Protein AF-A0AAD8QZZ5-F1 (afdb_monomer)

Solvent-accessible surface area (backbone atoms only — not comparable to full-atom values): 11816 Å² total; per-residue (Å²): 140,76,89,84,85,87,90,84,89,88,88,86,86,85,86,80,84,74,64,75,68,80,72,64,81,61,84,85,74,72,68,83,75,77,80,81,74,81,80,76,76,65,71,70,56,61,54,54,49,52,52,50,50,49,55,51,71,71,46,57,70,68,63,44,49,75,49,30,65,68,55,43,54,52,48,63,74,45,46,94,78,52,60,67,77,54,50,71,65,49,48,60,67,45,50,53,29,58,53,48,56,51,49,53,51,51,51,54,50,48,53,55,48,52,52,50,49,52,54,50,52,52,52,50,52,55,49,52,53,51,52,52,50,53,51,52,52,52,51,51,54,51,52,50,53,51,49,53,52,50,50,51,50,53,52,49,49,53,61,76,57,51,69,54,66,61,59,50,52,50,51,53,48,54,51,50,54,52,52,52,52,50,50,53,49,51,54,52,44,70,75,41,80,85,116

InterPro domains:
  IPR010811 Domain of unknown function DUF1409 [PF07197] (56-99)

Radius of gyration: 56.35 Å; Cα contacts (8 Å, |Δi|>4): 24; chains: 1; bounding box: 108×55×150 Å

pLDDT: mean 77.05, std 18.89, range [35.47, 98.75]

Structure (mmCIF, N/CA/C/O backbone):
data_AF-A0AAD8QZZ5-F1
#
_entry.id   AF-A0AAD8QZZ5-F1
#
loop_
_atom_site.group_PDB
_atom_site.id
_atom_site.type_symbol
_atom_site.label_atom_id
_atom_site.label_alt_id
_atom_site.label_comp_id
_atom_site.label_asym_id
_atom_site.label_entity_id
_atom_site.label_seq_id
_atom_site.pdbx_PDB_ins_code
_atom_site.Cartn_x
_atom_site.Cartn_y
_atom_site.Cartn_z
_atom_site.occupancy
_atom_site.B_iso_or_equiv
_atom_site.auth_seq_id
_atom_site.auth_comp_id
_atom_site.auth_asym_id
_atom_site.auth_atom_id
_atom_site.pdbx_PDB_model_num
ATOM 1 N N . MET A 1 1 ? 7.664 -33.424 19.608 1.00 36.19 1 MET A N 1
ATOM 2 C CA . MET A 1 1 ? 8.379 -34.616 20.112 1.00 36.19 1 MET A CA 1
ATOM 3 C C . MET A 1 1 ? 9.693 -34.122 20.692 1.00 36.19 1 MET A C 1
ATOM 5 O O . MET A 1 1 ? 10.476 -33.588 19.934 1.00 36.19 1 MET A O 1
ATOM 9 N N . VAL A 1 2 ? 9.978 -34.153 21.985 1.00 41.16 2 VAL A N 1
ATOM 10 C CA . VAL A 1 2 ? 9.320 -34.761 23.141 1.00 41.16 2 VAL A CA 1
ATOM 11 C C . VAL A 1 2 ? 9.673 -33.871 24.338 1.00 41.16 2 VAL A C 1
ATOM 13 O O . VAL A 1 2 ? 10.809 -33.419 24.468 1.00 41.16 2 VAL A O 1
ATOM 16 N N . GLU A 1 3 ? 8.658 -33.590 25.150 1.00 38.31 3 GLU A N 1
ATOM 17 C CA . GLU A 1 3 ? 8.764 -33.138 26.536 1.00 38.31 3 GLU A CA 1
ATOM 18 C C . GLU A 1 3 ? 9.792 -33.968 27.304 1.00 38.31 3 GLU A C 1
ATOM 20 O O . GLU A 1 3 ? 9.870 -35.173 27.098 1.00 38.31 3 GLU A O 1
ATOM 25 N N . SER A 1 4 ? 10.477 -33.387 28.282 1.00 35.47 4 SER A N 1
ATOM 26 C CA . SER A 1 4 ? 10.367 -33.860 29.671 1.00 35.47 4 SER A CA 1
ATOM 27 C C . SER A 1 4 ? 11.536 -33.399 30.522 1.00 35.47 4 SER A C 1
ATOM 29 O O . SER A 1 4 ? 12.687 -33.377 30.097 1.00 35.47 4 SER A O 1
ATOM 31 N N . SER A 1 5 ? 11.188 -33.251 31.797 1.00 39.78 5 SER A N 1
ATOM 32 C CA . SER A 1 5 ? 12.033 -33.508 32.957 1.00 39.78 5 SER A CA 1
ATOM 33 C C . SER A 1 5 ? 12.657 -32.264 33.577 1.00 39.78 5 SER A C 1
ATOM 35 O O . SER A 1 5 ? 13.737 -31.827 33.201 1.00 39.78 5 SER A O 1
ATOM 37 N N . ASN A 1 6 ? 11.985 -31.717 34.591 1.00 40.00 6 ASN A N 1
ATOM 38 C CA . ASN A 1 6 ? 12.411 -31.993 35.965 1.00 40.00 6 ASN A CA 1
ATOM 39 C C . ASN A 1 6 ? 11.374 -31.443 36.962 1.00 40.00 6 ASN A C 1
ATOM 41 O O . ASN A 1 6 ? 11.506 -30.340 37.484 1.00 40.00 6 ASN A O 1
ATOM 45 N N . ALA A 1 7 ? 10.318 -32.215 37.209 1.00 42.81 7 ALA A N 1
ATOM 46 C CA . ALA A 1 7 ? 9.367 -31.963 38.285 1.00 42.81 7 ALA A CA 1
ATOM 47 C C . ALA A 1 7 ? 9.349 -33.189 39.197 1.00 42.81 7 ALA A C 1
ATOM 49 O O . ALA A 1 7 ? 8.443 -34.008 39.098 1.00 42.81 7 ALA A O 1
ATOM 50 N N . ASN A 1 8 ? 10.373 -33.363 40.039 1.00 41.53 8 ASN A N 1
ATOM 51 C CA . ASN A 1 8 ? 10.253 -34.270 41.177 1.00 41.53 8 ASN A CA 1
ATOM 52 C C . ASN A 1 8 ? 11.327 -34.035 42.248 1.00 41.53 8 ASN A C 1
ATOM 54 O O . ASN A 1 8 ? 12.401 -34.624 42.187 1.00 41.53 8 ASN A O 1
ATOM 58 N N . ALA A 1 9 ? 11.024 -33.208 43.247 1.00 43.91 9 ALA A N 1
ATOM 59 C CA . ALA A 1 9 ? 11.598 -33.334 44.589 1.00 43.91 9 ALA A CA 1
ATOM 60 C C . ALA A 1 9 ? 10.872 -32.392 45.558 1.00 43.91 9 ALA A C 1
ATOM 62 O O . ALA A 1 9 ? 11.404 -31.341 45.881 1.00 43.91 9 ALA A O 1
ATOM 63 N N . MET A 1 10 ? 9.654 -32.744 45.988 1.00 43.72 10 MET A N 1
ATOM 64 C CA . MET A 1 10 ? 9.123 -32.404 47.326 1.00 43.72 10 MET A CA 1
ATOM 65 C C . MET A 1 10 ? 7.667 -32.868 47.488 1.00 43.72 10 MET A C 1
ATOM 67 O O . MET A 1 10 ? 6.780 -32.061 47.705 1.00 43.72 10 MET A O 1
ATOM 71 N N . VAL A 1 11 ? 7.396 -34.174 47.429 1.00 45.97 11 VAL A N 1
ATOM 72 C CA . VAL A 1 11 ? 6.245 -34.745 48.158 1.00 45.97 11 VAL A CA 1
ATOM 73 C C . VAL A 1 11 ? 6.622 -36.158 48.594 1.00 45.97 11 VAL A C 1
ATOM 75 O O . VAL A 1 11 ? 6.321 -37.157 47.950 1.00 45.97 11 VAL A O 1
ATOM 78 N N . SER A 1 12 ? 7.365 -36.251 49.689 1.00 48.34 12 SER A N 1
ATOM 79 C CA . SER A 1 12 ? 7.524 -37.493 50.443 1.00 48.34 12 SER A CA 1
ATOM 80 C C . SER A 1 12 ? 7.219 -37.168 51.888 1.00 48.34 12 SER A C 1
ATOM 82 O O . SER A 1 12 ? 8.050 -36.636 52.613 1.00 48.34 12 SER A O 1
ATOM 84 N N . GLY A 1 13 ? 5.981 -37.437 52.271 1.00 48.56 13 GLY A N 1
ATOM 85 C CA . GLY A 1 13 ? 5.490 -37.194 53.612 1.00 48.56 13 GLY A CA 1
ATOM 86 C C . GLY A 1 13 ? 3.986 -37.084 53.555 1.00 48.56 13 GLY A C 1
ATOM 87 O O . GLY A 1 13 ? 3.487 -36.002 53.308 1.00 48.56 13 GLY A O 1
ATOM 88 N N . LEU A 1 14 ? 3.316 -38.230 53.661 1.00 45.34 14 LEU A N 1
ATOM 89 C CA . LEU A 1 14 ? 2.000 -38.458 54.271 1.00 45.34 14 LEU A CA 1
ATOM 90 C C . LEU A 1 14 ? 1.601 -39.895 53.906 1.00 45.34 14 LEU A C 1
ATOM 92 O O . LEU A 1 14 ? 0.762 -40.164 53.051 1.00 45.34 14 LEU A O 1
ATOM 96 N N . LYS A 1 15 ? 2.308 -40.849 54.517 1.00 55.22 15 LYS A N 1
ATOM 97 C CA . LYS A 1 15 ? 1.972 -42.269 54.463 1.00 55.22 15 LYS A CA 1
ATOM 98 C C . LYS A 1 15 ? 1.203 -42.575 55.747 1.00 55.22 15 LYS A C 1
ATOM 100 O O . LYS A 1 15 ? 1.795 -42.527 56.819 1.00 55.22 15 LYS A O 1
ATOM 105 N N . GLY A 1 16 ? -0.091 -42.863 55.612 1.00 50.03 16 GLY A N 1
ATOM 106 C CA . GLY A 1 16 ? -0.931 -43.423 56.675 1.00 50.03 16 GLY A CA 1
ATOM 107 C C . GLY A 1 16 ? -1.814 -42.416 57.411 1.00 50.03 16 GLY A C 1
ATOM 108 O O . GLY A 1 16 ? -1.568 -42.123 58.574 1.00 50.03 16 GLY A O 1
ATOM 109 N N . CYS A 1 17 ? -2.876 -41.927 56.768 1.00 51.19 17 CYS A N 1
ATOM 110 C CA . CYS A 1 17 ? -4.027 -41.412 57.510 1.00 51.19 17 CYS A CA 1
ATOM 111 C C . CYS A 1 17 ? -4.919 -42.607 57.854 1.00 51.19 17 CYS A C 1
ATOM 113 O O . CYS A 1 17 ? -5.639 -43.115 56.997 1.00 51.19 17 CYS A O 1
ATOM 115 N N . ASP A 1 18 ? -4.814 -43.088 59.088 1.00 61.41 18 ASP A N 1
ATOM 116 C CA . ASP A 1 18 ? -5.734 -44.079 59.631 1.00 61.41 18 ASP A CA 1
ATOM 117 C C . ASP A 1 18 ? -7.105 -43.407 59.828 1.00 61.41 18 ASP A C 1
ATOM 119 O O . ASP A 1 18 ? -7.290 -42.571 60.714 1.00 61.41 18 ASP A O 1
ATOM 123 N N . LEU A 1 19 ? -8.057 -43.707 58.939 1.00 55.66 19 LEU A N 1
ATOM 124 C CA . LEU A 1 19 ? -9.412 -43.135 58.959 1.00 55.66 19 LEU A CA 1
ATOM 125 C C . LEU A 1 19 ? -10.281 -43.726 60.083 1.00 55.66 19 LEU A C 1
ATOM 127 O O . LEU A 1 19 ? -11.422 -43.302 60.262 1.00 55.66 19 LEU A O 1
ATOM 131 N N . SER A 1 20 ? -9.745 -44.666 60.867 1.00 60.53 20 SER A N 1
ATOM 132 C CA . SER A 1 20 ? -10.439 -45.319 61.983 1.00 60.53 20 SER A CA 1
ATOM 133 C C . SER A 1 20 ? -10.869 -44.341 63.087 1.00 60.53 20 SER A C 1
ATOM 135 O O . SER A 1 20 ? -11.798 -44.638 63.827 1.00 60.53 20 SER A O 1
ATOM 137 N N . ALA A 1 21 ? -10.260 -43.152 63.170 1.00 59.38 21 ALA A N 1
ATOM 138 C CA . ALA A 1 21 ? -10.655 -42.097 64.109 1.00 59.38 21 ALA A CA 1
ATOM 139 C C . ALA A 1 21 ? -11.812 -41.201 63.610 1.00 59.38 21 ALA A C 1
ATOM 141 O O . ALA A 1 21 ? -12.432 -40.515 64.415 1.00 59.38 21 ALA A O 1
ATOM 142 N N . LEU A 1 22 ? -12.128 -41.200 62.307 1.00 55.72 22 LEU A N 1
ATOM 143 C CA . LEU A 1 22 ? -13.206 -40.374 61.726 1.00 55.72 22 LEU A CA 1
ATOM 144 C C . LEU A 1 22 ? -14.598 -41.011 61.844 1.00 55.72 22 LEU A C 1
ATOM 146 O O . LEU A 1 22 ? -15.597 -40.348 61.574 1.00 55.72 22 LEU A O 1
ATOM 150 N N . LEU A 1 23 ? -14.667 -42.288 62.226 1.00 57.09 23 LEU A N 1
ATOM 151 C CA . LEU A 1 23 ? -15.922 -43.027 62.394 1.00 57.09 23 LEU A CA 1
ATOM 152 C C . LEU A 1 23 ? -16.281 -43.285 63.861 1.00 57.09 23 LEU A C 1
ATOM 154 O O . LEU A 1 23 ? -17.362 -43.801 64.140 1.00 57.09 23 LEU A O 1
ATOM 158 N N . THR A 1 24 ? -15.426 -42.881 64.800 1.00 57.97 24 THR A N 1
ATOM 159 C CA . THR A 1 24 ? -15.738 -42.913 66.230 1.00 57.97 24 THR A CA 1
ATOM 160 C C . THR A 1 24 ? -16.480 -41.633 66.595 1.00 57.97 24 THR A C 1
ATOM 162 O O . THR A 1 24 ? -15.915 -40.693 67.145 1.00 57.97 24 THR A O 1
ATOM 165 N N . PHE A 1 25 ? -17.756 -41.565 66.221 1.00 49.50 25 PHE A N 1
ATOM 166 C CA . PHE A 1 25 ? -18.648 -40.526 66.725 1.00 49.50 25 PHE A CA 1
ATOM 167 C C . PHE A 1 25 ? -18.962 -40.837 68.192 1.00 49.50 25 PHE A C 1
ATOM 169 O O . PHE A 1 25 ? -19.734 -41.751 68.478 1.00 49.50 25 PHE A O 1
ATOM 176 N N . ASP A 1 26 ? -18.340 -40.094 69.107 1.00 65.31 26 ASP A N 1
ATOM 177 C CA . ASP A 1 26 ? -18.699 -40.071 70.525 1.00 65.31 26 ASP A CA 1
ATOM 178 C C . ASP A 1 26 ? -19.704 -38.927 70.768 1.00 65.31 26 ASP A C 1
ATOM 180 O O . ASP A 1 26 ? -19.319 -37.752 70.726 1.00 65.31 26 ASP A O 1
ATOM 184 N N . PRO A 1 27 ? -21.002 -39.223 70.963 1.00 58.44 27 PRO A N 1
ATOM 185 C CA . PRO A 1 27 ? -22.020 -38.196 71.149 1.00 58.44 27 PRO A CA 1
ATOM 186 C C . PRO A 1 27 ? -21.920 -37.466 72.500 1.00 58.44 27 PRO A C 1
ATOM 188 O O . PRO A 1 27 ? -22.570 -36.432 72.646 1.00 58.44 27 PRO A O 1
ATOM 191 N N . GLU A 1 28 ? -21.112 -37.935 73.463 1.00 59.88 28 GLU A N 1
ATOM 192 C CA . GLU A 1 28 ? -20.892 -37.226 74.736 1.00 59.88 28 GLU A CA 1
ATOM 193 C C . GLU A 1 28 ? -19.772 -36.166 74.663 1.00 59.88 28 GLU A C 1
ATOM 195 O O . GLU A 1 28 ? -19.622 -35.369 75.585 1.00 59.88 28 GLU A O 1
ATOM 200 N N . SER A 1 29 ? -19.032 -36.076 73.546 1.00 49.72 29 SER A N 1
ATOM 201 C CA . SER A 1 29 ? -17.938 -35.101 73.350 1.00 49.72 29 SER A CA 1
ATOM 202 C C . SER A 1 29 ? -18.376 -33.769 72.709 1.00 49.72 29 SER A C 1
ATOM 204 O O . SER A 1 29 ? -17.549 -32.920 72.377 1.00 49.72 29 SER A O 1
ATOM 206 N N . ILE A 1 30 ? -19.684 -33.543 72.541 1.00 55.81 30 ILE A N 1
ATOM 207 C CA . ILE A 1 30 ? -20.231 -32.252 72.094 1.00 55.81 30 ILE A CA 1
ATOM 208 C C . ILE A 1 30 ? -20.574 -31.406 73.328 1.00 55.81 30 ILE A C 1
ATOM 210 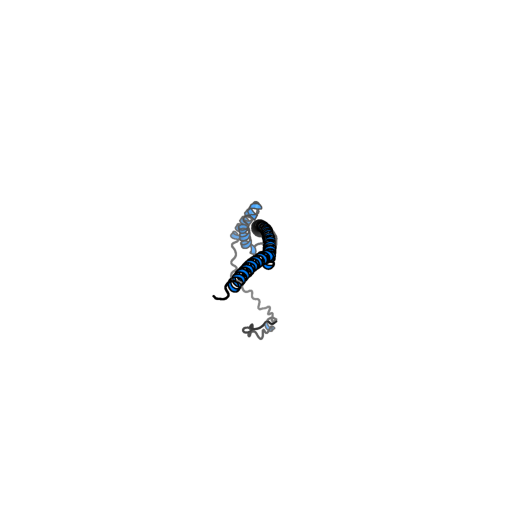O O . ILE A 1 30 ? -21.732 -31.082 73.587 1.00 55.81 30 ILE A O 1
ATOM 214 N N . GLU A 1 31 ? -19.561 -31.024 74.105 1.00 56.78 31 GLU A N 1
ATOM 215 C CA . GLU A 1 31 ? -19.706 -29.841 74.953 1.00 56.78 31 GLU A CA 1
ATOM 216 C C . GLU A 1 31 ? -19.685 -28.602 74.044 1.00 56.78 31 GLU A C 1
ATOM 218 O O . GLU A 1 31 ? -18.772 -28.450 73.224 1.00 56.78 31 GLU A O 1
ATOM 223 N N . PRO A 1 32 ? -20.675 -27.696 74.136 1.00 43.69 32 PRO A N 1
ATOM 224 C CA . PRO A 1 32 ? -20.684 -26.494 73.325 1.00 43.69 32 PRO A CA 1
ATOM 225 C C . PRO A 1 32 ? -19.530 -25.598 73.776 1.00 43.69 32 PRO A C 1
ATOM 227 O O . PRO A 1 32 ? -19.606 -24.916 74.800 1.00 43.69 32 PRO A O 1
ATOM 230 N N . ALA A 1 33 ? -18.455 -25.577 72.988 1.00 41.12 33 ALA A N 1
ATOM 231 C CA . ALA A 1 33 ? -17.444 -24.541 73.085 1.00 41.12 33 ALA A CA 1
ATOM 232 C C . ALA A 1 33 ? -18.151 -23.190 72.922 1.00 41.12 33 ALA A C 1
ATOM 234 O O . ALA A 1 33 ? -18.701 -22.876 71.865 1.00 41.12 33 ALA A O 1
ATOM 235 N N . THR A 1 34 ? -18.177 -22.406 73.998 1.00 49.47 34 THR A N 1
ATOM 236 C CA . THR A 1 34 ? -18.70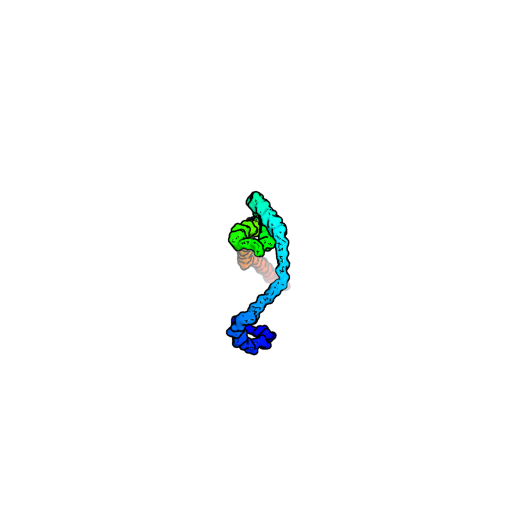1 -21.044 73.970 1.00 49.47 34 THR A CA 1
ATOM 237 C C . THR A 1 34 ? -17.940 -20.254 72.900 1.00 49.47 34 THR A C 1
ATOM 239 O O . THR A 1 34 ? -16.707 -20.178 72.951 1.00 49.47 34 THR A O 1
ATOM 242 N N . PRO A 1 35 ? -18.627 -19.678 71.898 1.00 41.06 35 PRO A N 1
ATOM 243 C CA . PRO A 1 35 ? -17.952 -18.902 70.876 1.00 41.06 35 PRO A CA 1
ATOM 244 C C . PRO A 1 35 ? -17.422 -17.617 71.516 1.00 41.06 35 PRO A C 1
ATOM 246 O O . PRO A 1 35 ? -18.177 -16.727 71.909 1.00 41.06 35 PRO A O 1
ATOM 249 N N . LYS A 1 36 ? -16.096 -17.524 71.632 1.00 43.53 36 LYS A N 1
ATOM 250 C CA . LYS A 1 36 ? -15.410 -16.265 71.908 1.00 43.53 36 LYS A CA 1
ATOM 251 C C . LYS A 1 36 ? -15.577 -15.342 70.701 1.00 43.53 36 LYS A C 1
ATOM 253 O O . LYS A 1 36 ? -15.100 -15.639 69.613 1.00 43.53 36 LYS A O 1
ATOM 258 N N . THR A 1 37 ? -16.210 -14.205 70.971 1.00 47.31 37 THR A N 1
ATOM 259 C CA . THR A 1 37 ? -16.058 -12.933 70.255 1.00 47.31 37 THR A CA 1
ATOM 260 C C . THR A 1 37 ? -16.563 -12.914 68.812 1.00 47.31 37 THR A C 1
ATOM 262 O O . THR A 1 37 ? -15.804 -12.759 67.859 1.00 47.31 37 THR A O 1
ATOM 265 N N . SER A 1 38 ? -17.888 -12.939 68.667 1.00 38.38 38 SER A N 1
ATOM 266 C CA . SER A 1 38 ? -18.532 -12.188 67.590 1.00 38.38 38 SER A CA 1
ATOM 267 C C . SER A 1 38 ? -18.431 -10.703 67.944 1.00 38.38 38 SER A C 1
ATOM 269 O O . SER A 1 38 ? -19.065 -10.251 68.896 1.00 38.38 38 SER A O 1
ATOM 271 N N . VAL A 1 39 ? -17.612 -9.942 67.218 1.00 49.44 39 VAL A N 1
ATOM 272 C CA . VAL A 1 39 ? -17.763 -8.483 67.185 1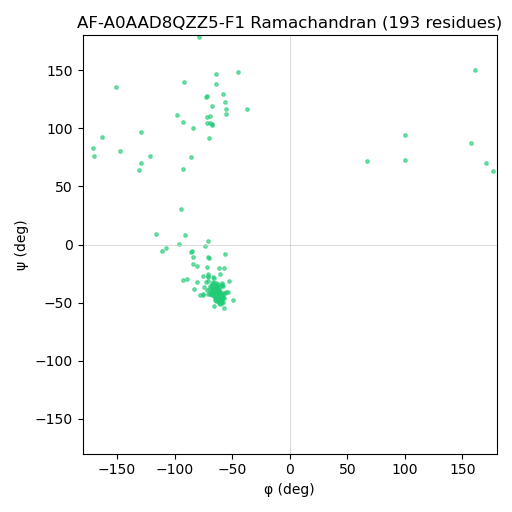.00 49.44 39 VAL A CA 1
ATOM 273 C C . VAL A 1 39 ? -19.080 -8.219 66.457 1.00 49.44 39 VAL A C 1
ATOM 275 O O . VAL A 1 39 ? -19.164 -8.383 65.243 1.00 49.44 39 VAL A O 1
ATOM 278 N N . GLU A 1 40 ? -20.131 -7.896 67.210 1.00 45.19 40 GLU A N 1
ATOM 279 C CA . GLU A 1 40 ? -21.395 -7.416 66.650 1.00 45.19 40 GLU A CA 1
ATOM 280 C C . GLU A 1 40 ? -21.145 -6.142 65.824 1.00 45.19 40 GLU A C 1
ATOM 282 O O . GLU A 1 40 ? -20.527 -5.196 66.325 1.00 45.19 40 GLU A O 1
ATOM 287 N N . PRO A 1 41 ? -21.638 -6.064 64.575 1.00 46.03 41 PRO A N 1
ATOM 288 C CA . PRO A 1 41 ? -21.663 -4.810 63.852 1.00 46.03 41 PRO A CA 1
ATOM 289 C C . PRO A 1 41 ? -22.749 -3.928 64.462 1.00 46.03 41 PRO A C 1
ATOM 291 O O . PRO A 1 41 ? -23.906 -4.329 64.587 1.00 46.03 41 PRO A O 1
ATOM 294 N N . ILE A 1 42 ? -22.368 -2.705 64.826 1.00 47.19 42 ILE A N 1
ATOM 295 C CA . ILE A 1 42 ? -23.274 -1.685 65.350 1.00 47.19 42 ILE A CA 1
ATOM 296 C C . ILE A 1 42 ? -24.416 -1.490 64.327 1.00 47.19 42 ILE A C 1
ATOM 298 O O . ILE A 1 42 ? -24.157 -1.028 63.211 1.00 47.19 42 ILE A O 1
ATOM 302 N N . PRO A 1 43 ? -25.682 -1.790 64.677 1.00 51.00 43 PRO A N 1
ATOM 303 C CA . PRO A 1 43 ? -26.824 -1.739 63.752 1.00 51.00 43 PRO A CA 1
ATOM 304 C C . PRO A 1 43 ? -27.041 -0.367 63.086 1.00 51.00 43 PRO A C 1
ATOM 306 O O . PRO A 1 43 ? -27.681 -0.265 62.038 1.00 51.00 43 PRO A O 1
ATOM 309 N N . GLY A 1 44 ? -26.488 0.697 63.680 1.00 55.69 44 GLY A N 1
ATOM 310 C CA . GLY A 1 44 ? -26.565 2.069 63.178 1.00 55.69 44 GLY A CA 1
ATOM 311 C C . GLY A 1 44 ? -25.817 2.318 61.863 1.00 55.69 44 GLY A C 1
ATOM 312 O O . GLY A 1 44 ? -26.246 3.170 61.086 1.00 55.69 44 GLY A O 1
ATOM 313 N N . THR A 1 45 ? -24.753 1.567 61.563 1.00 68.44 45 THR A N 1
ATOM 314 C CA . THR A 1 45 ? -23.919 1.810 60.368 1.00 68.44 45 THR A CA 1
ATOM 315 C C . THR A 1 45 ? -24.581 1.270 59.097 1.00 68.44 45 THR A C 1
ATOM 317 O O . THR A 1 45 ? -24.672 1.972 58.091 1.00 68.44 45 THR A O 1
ATOM 320 N N . VAL A 1 46 ? -25.150 0.060 59.162 1.00 74.00 46 VAL A N 1
ATOM 321 C CA . VAL A 1 46 ? -25.824 -0.594 58.022 1.00 74.00 46 VAL A CA 1
ATOM 322 C C . VAL A 1 46 ? -27.096 0.158 57.618 1.00 74.00 46 VAL A C 1
ATOM 324 O O . VAL A 1 46 ? -27.376 0.314 56.429 1.00 74.00 46 VAL A O 1
ATOM 327 N N . HIS A 1 47 ? -27.849 0.688 58.588 1.00 78.94 47 HIS A N 1
ATOM 328 C CA . HIS A 1 47 ? -29.032 1.503 58.301 1.00 78.94 47 HIS A CA 1
ATOM 329 C C . HIS A 1 47 ? -28.672 2.792 57.546 1.00 78.94 47 HIS A C 1
ATOM 331 O O . HIS A 1 47 ? -29.345 3.147 56.579 1.00 78.94 47 HIS A O 1
ATOM 337 N N . GLY A 1 48 ? -27.587 3.468 57.943 1.00 80.81 48 GLY A N 1
ATOM 338 C CA . GLY A 1 48 ? -27.089 4.657 57.247 1.00 80.81 48 GLY A CA 1
ATOM 339 C C . GLY A 1 48 ? -26.661 4.362 55.807 1.00 80.81 48 GLY A C 1
ATOM 340 O O . GLY A 1 48 ? -27.025 5.100 54.890 1.00 80.81 48 GLY A O 1
ATOM 341 N N . LEU A 1 49 ? -25.963 3.243 55.590 1.00 79.75 49 LEU A N 1
ATOM 342 C CA . LEU A 1 49 ? -25.545 2.786 54.262 1.00 79.75 49 LEU A CA 1
ATOM 343 C C . LEU A 1 49 ? -26.739 2.430 53.365 1.00 79.75 49 LEU A C 1
ATOM 345 O O . LEU A 1 49 ? -26.782 2.849 52.211 1.00 79.75 49 LEU A O 1
ATOM 349 N N . LEU A 1 50 ? -27.755 1.746 53.898 1.00 79.81 50 LEU A N 1
ATOM 350 C CA . LEU A 1 50 ? -28.990 1.436 53.168 1.00 79.81 50 LEU A CA 1
ATOM 351 C C . LEU A 1 50 ? -29.793 2.689 52.804 1.00 79.81 50 LEU A C 1
ATOM 353 O O . LEU A 1 50 ? -30.331 2.763 51.700 1.00 79.81 50 LEU A O 1
ATOM 357 N N . GLN A 1 51 ? -29.866 3.687 53.689 1.00 82.56 51 GLN A N 1
ATOM 358 C CA . GLN A 1 51 ? -30.512 4.969 53.377 1.00 82.56 51 GLN A CA 1
ATOM 359 C C . GLN A 1 51 ? -29.753 5.731 52.290 1.00 82.56 51 GLN A C 1
ATOM 361 O O . GLN A 1 51 ? -30.369 6.302 51.390 1.00 82.56 51 GLN A O 1
ATOM 366 N N . ARG A 1 52 ? -28.417 5.692 52.327 1.00 80.31 52 ARG A N 1
ATOM 367 C CA . ARG A 1 52 ? -27.565 6.287 51.294 1.00 80.31 52 ARG A CA 1
ATOM 368 C C . ARG A 1 52 ? -27.725 5.576 49.949 1.00 80.31 52 ARG A C 1
ATOM 370 O O . ARG A 1 52 ? -27.907 6.246 48.937 1.00 80.31 52 ARG A O 1
ATOM 377 N N . LEU A 1 53 ? -27.742 4.240 49.940 1.00 80.19 53 LEU A N 1
ATOM 378 C CA . LEU A 1 53 ? -28.016 3.439 48.744 1.00 80.19 53 LEU A CA 1
ATOM 379 C C . LEU A 1 53 ? -29.413 3.733 48.191 1.00 80.19 53 LEU A C 1
ATOM 381 O O . LEU A 1 53 ? -29.574 3.950 46.996 1.00 80.19 53 LEU A O 1
ATOM 385 N N . LYS A 1 54 ? -30.425 3.799 49.061 1.00 82.31 54 LYS A N 1
ATOM 386 C CA . LYS A 1 54 ? -31.795 4.149 48.679 1.00 82.31 54 LYS A CA 1
ATOM 387 C C . LYS A 1 54 ? -31.861 5.533 48.043 1.00 82.31 54 LYS A C 1
ATOM 389 O O . LYS A 1 54 ? -32.520 5.674 47.022 1.00 82.31 54 LYS A O 1
ATOM 394 N N . ALA A 1 55 ? -31.198 6.536 48.615 1.00 83.19 55 ALA A N 1
ATOM 395 C CA . ALA A 1 55 ? -31.141 7.879 48.042 1.00 83.19 55 ALA A CA 1
ATOM 396 C C . ALA A 1 55 ? -30.479 7.885 46.652 1.00 83.19 55 ALA A C 1
ATOM 398 O O . ALA A 1 55 ? -31.005 8.513 45.738 1.00 83.19 55 ALA A O 1
ATOM 399 N N . LEU A 1 56 ? -29.388 7.130 46.473 1.00 76.44 56 LEU A N 1
ATOM 400 C CA . LEU A 1 56 ? -28.716 6.974 45.178 1.00 76.44 56 LEU A CA 1
ATOM 401 C C . LEU A 1 56 ? -29.613 6.274 44.148 1.00 76.44 56 LEU A C 1
ATOM 403 O O . LEU A 1 56 ? -29.767 6.771 43.040 1.00 76.44 56 LEU A O 1
ATOM 407 N N . LEU A 1 57 ? -30.275 5.177 44.517 1.00 77.25 57 LEU A N 1
ATOM 408 C CA . LEU A 1 57 ? -31.197 4.449 43.633 1.00 77.25 57 LEU A CA 1
ATOM 409 C C . LEU A 1 57 ? -32.520 5.188 43.379 1.00 77.25 57 LEU A C 1
ATOM 411 O O . LEU A 1 57 ? -33.221 4.871 42.425 1.00 77.25 57 LEU A O 1
ATOM 415 N N . SER A 1 58 ? -32.872 6.151 44.235 1.00 83.50 58 SER A N 1
ATOM 416 C CA . SER A 1 58 ? -34.033 7.033 44.051 1.00 83.50 58 SER A CA 1
ATOM 417 C C . SER A 1 58 ? -33.711 8.242 43.162 1.00 83.50 58 SER A C 1
ATOM 419 O O . SER A 1 58 ? -34.610 9.027 42.866 1.00 83.50 58 SER A O 1
ATOM 421 N N . SER A 1 59 ? -32.443 8.419 42.768 1.00 77.88 59 SER A N 1
ATOM 422 C CA . SER A 1 59 ? -32.024 9.430 41.793 1.00 77.88 59 SER A CA 1
ATOM 423 C C . SER A 1 59 ? -32.311 8.979 40.351 1.00 77.88 59 SER A C 1
ATOM 425 O O . SER A 1 59 ? -32.836 7.889 40.118 1.00 77.88 59 SER A O 1
ATOM 427 N N . SER A 1 60 ? -32.001 9.832 39.371 1.00 71.25 60 SER A N 1
ATOM 428 C CA . SER A 1 60 ? -32.190 9.501 37.956 1.00 71.25 60 SER A CA 1
ATOM 429 C C . SER A 1 60 ? -31.299 8.325 37.540 1.00 71.25 60 SER A C 1
ATOM 431 O O . SER A 1 60 ? -30.168 8.183 38.001 1.00 71.25 60 SER A O 1
ATOM 433 N N . ILE A 1 61 ? -31.784 7.496 36.616 1.00 67.19 61 ILE A N 1
ATOM 434 C CA . ILE A 1 61 ? -31.026 6.354 36.078 1.00 67.19 61 ILE A CA 1
ATOM 435 C C . ILE A 1 61 ? -29.712 6.829 35.435 1.00 67.19 61 ILE A C 1
ATOM 437 O O . ILE A 1 61 ? -28.689 6.167 35.575 1.00 67.19 61 ILE A O 1
ATOM 441 N N . GLU A 1 62 ? -29.716 8.006 34.810 1.00 64.06 62 GLU A N 1
ATOM 442 C CA . GLU A 1 62 ? -28.538 8.620 34.184 1.00 64.06 62 GLU A CA 1
ATOM 443 C C . GLU A 1 62 ? -27.435 8.924 35.215 1.00 64.06 62 GLU A C 1
ATOM 445 O O . GLU A 1 62 ? -26.288 8.521 35.038 1.00 64.06 62 GLU A O 1
ATOM 450 N N . THR A 1 63 ? -27.796 9.482 36.377 1.00 66.38 63 THR A N 1
ATOM 451 C CA . THR A 1 63 ? -26.841 9.798 37.455 1.00 66.38 63 THR A CA 1
ATOM 452 C C . THR A 1 63 ? -26.301 8.558 38.171 1.00 66.38 63 THR A C 1
ATOM 454 O O . THR A 1 63 ? -25.183 8.573 38.686 1.00 66.38 63 THR A O 1
ATOM 457 N N . VAL A 1 64 ? -27.077 7.469 38.200 1.00 64.12 64 VAL A N 1
ATOM 458 C CA . VAL A 1 64 ? -26.641 6.167 38.738 1.00 64.12 64 VAL A CA 1
ATOM 459 C C . VAL A 1 64 ? -25.670 5.469 37.781 1.00 64.12 64 VAL A C 1
ATOM 461 O O . VAL A 1 64 ? -24.720 4.831 38.232 1.00 64.12 64 VAL A O 1
ATOM 464 N N . VAL A 1 65 ? -25.880 5.610 36.470 1.00 64.75 65 VAL A N 1
ATOM 465 C CA . VAL A 1 65 ? -25.003 5.046 35.433 1.00 64.75 65 VAL A CA 1
ATOM 466 C C . VAL A 1 65 ? -23.678 5.807 35.332 1.00 64.75 65 VAL A C 1
ATOM 468 O O . VAL A 1 65 ? -22.657 5.180 35.065 1.00 64.75 65 VAL A O 1
ATOM 471 N N . GLU A 1 66 ? -23.659 7.115 35.594 1.00 66.81 66 GLU A N 1
ATOM 472 C CA . GLU A 1 66 ? -22.436 7.936 35.568 1.00 66.81 66 GLU A CA 1
ATOM 473 C C . GLU A 1 66 ? -21.510 7.738 36.784 1.00 66.81 66 GLU A C 1
ATOM 475 O O . GLU A 1 66 ? -20.303 7.939 36.669 1.00 66.81 66 GLU A O 1
ATOM 480 N N . ASN A 1 67 ? -22.037 7.341 37.950 1.00 66.06 67 ASN A N 1
ATOM 481 C CA . ASN A 1 67 ? -21.261 7.154 39.189 1.00 66.06 67 ASN A CA 1
ATOM 482 C C . ASN A 1 67 ? -21.547 5.796 39.867 1.00 66.06 67 ASN A C 1
ATOM 484 O O . ASN A 1 67 ? -22.032 5.744 41.006 1.00 66.06 67 ASN A O 1
ATOM 488 N N . PRO A 1 68 ? -21.218 4.667 39.213 1.00 67.38 68 PRO A N 1
ATOM 489 C CA . PRO A 1 68 ? -21.519 3.337 39.742 1.00 67.38 68 PRO A CA 1
ATOM 490 C C . PRO A 1 68 ? -20.665 2.965 40.951 1.00 67.38 68 PRO A C 1
ATOM 492 O O . PRO A 1 68 ? -21.093 2.152 41.761 1.00 67.38 68 PRO A O 1
ATOM 495 N N . GLU A 1 69 ? -19.475 3.552 41.098 1.00 69.56 69 GLU A N 1
ATOM 496 C CA . GLU A 1 69 ? -18.508 3.181 42.136 1.00 69.56 69 GLU A CA 1
ATOM 497 C C . GLU A 1 69 ? -19.030 3.509 43.538 1.00 69.56 69 GLU A C 1
ATOM 499 O O . GLU A 1 69 ? -18.816 2.753 44.483 1.00 69.56 69 GLU A O 1
ATOM 504 N N . ALA A 1 70 ? -19.809 4.587 43.671 1.00 72.12 70 ALA A N 1
ATOM 505 C CA . ALA A 1 70 ? -20.472 4.925 44.926 1.00 72.12 70 ALA A CA 1
ATOM 506 C C . ALA A 1 70 ? -21.562 3.903 45.295 1.00 72.12 70 ALA A C 1
ATOM 508 O O . ALA A 1 70 ? -21.734 3.580 46.468 1.00 72.12 70 ALA A O 1
ATOM 509 N N . VAL A 1 71 ? -22.288 3.380 44.302 1.00 71.75 71 VAL A N 1
ATOM 510 C CA . VAL A 1 71 ? -23.339 2.369 44.496 1.00 71.75 71 VAL A CA 1
ATOM 511 C C . VAL A 1 71 ? -22.719 0.998 44.762 1.00 71.75 71 VAL A C 1
ATOM 513 O O . VAL A 1 71 ? -23.153 0.306 45.680 1.00 71.75 71 VAL A O 1
ATOM 516 N N . LYS A 1 72 ? -21.674 0.641 44.010 1.00 73.94 72 LYS A N 1
ATOM 517 C CA . LYS A 1 72 ? -20.895 -0.591 44.137 1.00 73.94 72 LYS A CA 1
ATOM 518 C C . LYS A 1 72 ? -20.210 -0.694 45.495 1.00 73.94 72 LYS A C 1
ATOM 520 O O . LYS A 1 72 ? -20.413 -1.690 46.177 1.00 73.94 72 LYS A O 1
ATOM 525 N N . GLY A 1 73 ? -19.490 0.346 45.921 1.00 76.31 73 GLY A N 1
ATOM 526 C CA . GLY A 1 73 ? -18.786 0.352 47.205 1.00 76.31 73 GLY A CA 1
ATOM 527 C C . GLY A 1 73 ? -19.734 0.199 48.394 1.00 76.31 73 GLY A C 1
ATOM 528 O O . GLY A 1 73 ? -19.464 -0.581 49.302 1.00 76.31 73 GLY A O 1
ATOM 529 N N . ILE A 1 74 ? -20.898 0.861 48.354 1.00 77.44 74 ILE A N 1
ATOM 530 C CA . ILE A 1 74 ? -21.921 0.682 49.392 1.00 77.44 74 ILE A CA 1
ATOM 531 C C . ILE A 1 74 ? -22.496 -0.739 49.345 1.00 77.44 74 ILE A C 1
ATOM 533 O O . ILE A 1 74 ? -22.690 -1.329 50.402 1.00 77.44 74 ILE A O 1
ATOM 537 N N . LEU A 1 75 ? -22.757 -1.298 48.153 1.00 74.94 75 LEU A N 1
ATOM 538 C CA . LEU A 1 75 ? -23.279 -2.663 47.995 1.00 74.94 75 LEU A CA 1
ATOM 539 C C . LEU A 1 75 ? -22.305 -3.738 48.493 1.00 74.94 75 LEU A C 1
ATOM 541 O O . LEU A 1 75 ? -22.757 -4.705 49.100 1.00 74.94 75 LEU A O 1
ATOM 545 N N . GLU A 1 76 ? -21.006 -3.578 48.235 1.00 78.25 76 GLU A N 1
ATOM 546 C CA . GLU A 1 76 ? -19.937 -4.465 48.714 1.00 78.25 76 GLU A CA 1
ATOM 547 C C . GLU A 1 76 ? -19.818 -4.410 50.247 1.00 78.25 76 GLU A C 1
ATOM 549 O O . GLU A 1 76 ? -19.680 -5.446 50.893 1.00 78.25 76 GLU A O 1
ATOM 554 N N . GLU A 1 77 ? -19.979 -3.227 50.853 1.00 79.62 77 GLU A N 1
ATOM 555 C CA . GLU A 1 77 ? -19.920 -3.034 52.311 1.00 79.62 77 GLU A CA 1
ATOM 556 C C . GLU A 1 77 ? -21.117 -3.662 53.052 1.00 79.62 77 GLU A C 1
ATOM 558 O O . GLU A 1 77 ? -20.962 -4.213 54.143 1.00 79.62 77 GLU A O 1
ATOM 563 N N . ILE A 1 78 ? -22.316 -3.641 52.456 1.00 78.19 78 ILE A N 1
ATOM 564 C CA . ILE A 1 78 ? -23.524 -4.260 53.041 1.00 78.19 78 ILE A CA 1
ATOM 565 C C . ILE A 1 78 ? -23.805 -5.679 52.519 1.00 78.19 78 ILE A C 1
ATOM 567 O O . ILE A 1 78 ? -24.781 -6.306 52.944 1.00 78.19 78 ILE A O 1
ATOM 571 N N . GLN A 1 79 ? -22.955 -6.206 51.632 1.00 76.06 79 GLN A N 1
ATOM 572 C CA . GLN A 1 79 ? -23.082 -7.530 51.018 1.00 76.06 79 GLN A CA 1
ATOM 573 C C . GLN A 1 79 ? -23.343 -8.669 52.024 1.00 76.06 79 GLN A C 1
ATOM 575 O O . GLN A 1 79 ? -24.278 -9.436 51.781 1.00 76.06 79 GLN A O 1
ATOM 580 N N . PRO A 1 80 ? -22.608 -8.808 53.151 1.00 76.44 80 PRO A N 1
ATOM 581 C CA . PRO A 1 80 ? -22.818 -9.923 54.082 1.00 76.44 80 PRO A CA 1
ATOM 582 C C . PRO A 1 80 ? -24.143 -9.843 54.858 1.00 76.44 80 PRO A C 1
ATOM 584 O O . PRO A 1 80 ? -24.536 -10.814 55.503 1.00 76.44 80 PRO A O 1
ATOM 587 N N . HIS A 1 81 ? -24.842 -8.706 54.801 1.00 72.25 81 HIS A N 1
ATOM 588 C CA . HIS A 1 81 ? -26.068 -8.446 55.560 1.00 72.25 81 HIS A CA 1
ATOM 589 C C . HIS A 1 81 ? -27.324 -8.367 54.682 1.00 72.25 81 HIS A C 1
ATOM 591 O O . HIS A 1 81 ? -28.436 -8.261 55.203 1.00 72.25 81 HIS A O 1
ATOM 597 N N . LEU A 1 82 ? -27.172 -8.420 53.356 1.00 74.31 82 LEU A N 1
ATOM 598 C CA . LEU A 1 82 ? -28.285 -8.384 52.415 1.00 74.31 82 LEU A CA 1
ATOM 599 C C . LEU A 1 82 ? -28.778 -9.797 52.070 1.00 74.31 82 LEU A C 1
ATOM 601 O O . LEU A 1 82 ? -27.976 -10.696 51.816 1.00 74.31 82 LEU A O 1
ATOM 605 N N . PRO A 1 83 ? -30.101 -10.005 51.955 1.00 81.19 83 PRO A N 1
ATOM 606 C CA . PRO A 1 83 ? -30.628 -11.248 51.418 1.00 81.19 83 PRO A CA 1
ATOM 607 C C . PRO A 1 83 ? -30.202 -11.420 49.952 1.00 81.19 83 PRO A C 1
ATOM 609 O O . PRO A 1 83 ? -30.271 -10.488 49.146 1.00 81.19 83 PRO A O 1
ATOM 612 N N . VAL A 1 84 ? -29.822 -12.649 49.592 1.00 74.75 84 VAL A N 1
ATOM 613 C CA . VAL A 1 84 ? -29.328 -13.040 48.254 1.00 74.75 84 VAL A CA 1
ATOM 614 C C . VAL A 1 84 ? -30.281 -12.616 47.124 1.00 74.75 84 VAL A C 1
ATOM 616 O O . VAL A 1 84 ? -29.850 -12.255 46.031 1.00 74.75 84 VAL A O 1
ATOM 619 N N . THR A 1 85 ? -31.585 -12.577 47.399 1.00 79.31 85 THR A N 1
ATOM 620 C CA . THR A 1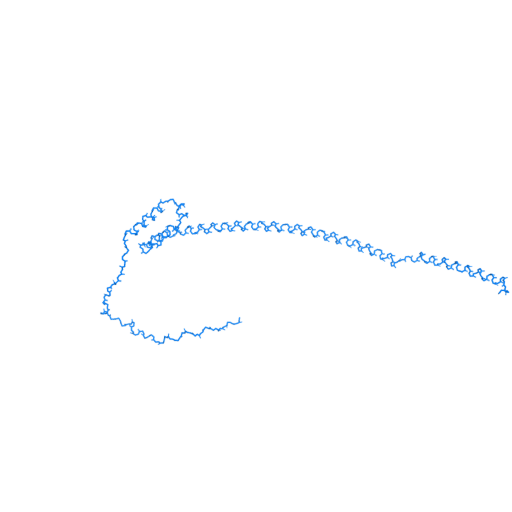 85 ? -32.625 -12.132 46.460 1.00 79.31 85 THR A CA 1
ATOM 621 C C . THR A 1 85 ? -32.542 -10.649 46.090 1.00 79.31 85 THR A C 1
ATOM 623 O O . THR A 1 85 ? -32.950 -10.285 44.987 1.00 79.31 85 THR A O 1
ATOM 626 N N . LEU A 1 86 ? -32.031 -9.787 46.976 1.00 76.81 86 LEU A N 1
ATOM 627 C CA . LEU A 1 86 ? -31.806 -8.367 46.689 1.00 76.81 86 LEU A CA 1
ATOM 628 C C . LEU A 1 86 ? -30.480 -8.148 45.958 1.00 76.81 86 LEU A C 1
ATOM 630 O O . LEU A 1 86 ? -30.443 -7.363 45.013 1.00 76.81 86 LEU A O 1
ATOM 634 N N . LEU A 1 87 ? -29.431 -8.891 46.322 1.00 72.44 87 LEU A N 1
ATOM 635 C CA . LEU A 1 87 ? -28.147 -8.859 45.612 1.00 72.44 87 LEU A CA 1
ATOM 636 C C . LEU A 1 87 ? -28.319 -9.231 44.133 1.00 72.44 87 LEU A C 1
ATOM 638 O O . LEU A 1 87 ? -27.871 -8.493 43.261 1.00 72.44 87 LEU A O 1
ATOM 642 N N . ALA A 1 88 ? -29.070 -10.297 43.840 1.00 75.19 88 ALA A N 1
ATOM 643 C CA . ALA A 1 88 ? -29.352 -10.727 42.467 1.00 75.19 88 ALA A CA 1
ATOM 644 C C . ALA A 1 88 ? -30.097 -9.673 41.622 1.00 75.19 88 ALA A C 1
ATOM 646 O O . ALA A 1 88 ? -29.987 -9.673 40.398 1.00 75.19 88 ALA A O 1
ATOM 647 N N . LYS A 1 89 ? -30.852 -8.769 42.260 1.00 78.31 89 LYS A N 1
ATOM 648 C CA . LYS A 1 89 ? -31.594 -7.696 41.578 1.00 78.31 89 LYS A CA 1
ATOM 649 C C . LYS A 1 89 ? -30.772 -6.422 41.396 1.00 78.31 89 LYS A C 1
ATOM 651 O O . LYS A 1 89 ? -31.009 -5.688 40.443 1.00 78.31 89 LYS A O 1
ATOM 656 N N . LEU A 1 90 ? -29.835 -6.153 42.302 1.00 74.06 90 LEU A N 1
ATOM 657 C CA . LEU A 1 90 ? -29.049 -4.916 42.326 1.00 74.06 90 LEU A CA 1
ATOM 658 C C . LEU A 1 90 ? -27.724 -5.034 41.565 1.00 74.06 90 LEU A C 1
ATOM 660 O O . LEU A 1 90 ? -27.271 -4.052 40.983 1.00 74.06 90 LEU A O 1
ATOM 664 N N . TRP A 1 91 ? -27.125 -6.227 41.511 1.00 72.25 91 TRP A N 1
ATOM 665 C CA . TRP A 1 91 ? -25.840 -6.442 40.840 1.00 72.25 91 TRP A CA 1
ATOM 666 C C . TRP A 1 91 ? -25.849 -6.121 39.336 1.00 72.25 91 TRP A C 1
ATOM 668 O O . TRP A 1 91 ? -24.920 -5.453 38.879 1.00 72.25 91 TRP A O 1
ATOM 678 N N . PRO A 1 92 ? -26.896 -6.480 38.561 1.00 75.25 92 PRO A N 1
ATOM 679 C CA . PRO A 1 92 ? -26.974 -6.106 37.152 1.00 75.25 92 PRO A CA 1
ATOM 680 C C . PRO A 1 92 ? -26.861 -4.592 36.931 1.00 75.25 92 PRO A C 1
ATOM 682 O O . PRO A 1 92 ? -26.131 -4.159 36.044 1.00 75.25 92 PRO A O 1
ATOM 685 N N . ALA A 1 93 ? -27.502 -3.781 37.782 1.00 68.75 93 ALA A N 1
ATOM 686 C CA . ALA A 1 93 ? -27.454 -2.321 37.697 1.00 68.75 93 ALA A CA 1
ATOM 687 C C . ALA A 1 93 ? -26.042 -1.757 37.925 1.00 68.75 93 ALA A C 1
ATOM 689 O O . ALA A 1 93 ? -25.647 -0.801 37.264 1.00 68.75 93 ALA A O 1
ATOM 690 N N . VAL A 1 94 ? -25.262 -2.386 38.805 1.00 68.94 94 VAL A N 1
ATOM 691 C CA . VAL A 1 94 ? -23.857 -2.026 39.041 1.00 68.94 94 VAL A CA 1
ATOM 692 C C . VAL A 1 94 ? -22.977 -2.436 37.855 1.00 68.94 94 VAL A C 1
ATOM 694 O O . VAL A 1 94 ? -22.108 -1.677 37.433 1.00 68.94 94 VAL A O 1
ATOM 697 N N . THR A 1 95 ? -23.230 -3.605 37.259 1.00 71.00 95 THR A N 1
ATOM 698 C CA . THR A 1 95 ? -22.462 -4.080 36.095 1.00 71.00 95 THR A CA 1
ATOM 699 C C . THR A 1 95 ? -22.747 -3.295 34.813 1.00 71.00 95 THR A C 1
ATOM 701 O O . THR A 1 95 ? -21.860 -3.181 33.973 1.00 71.00 95 THR A O 1
ATOM 704 N N . LEU A 1 96 ? -23.938 -2.695 34.668 1.00 73.00 96 LEU A N 1
ATOM 705 C CA . LEU A 1 96 ? -24.308 -1.896 33.488 1.00 73.00 96 LEU A CA 1
ATOM 706 C C . LEU A 1 96 ? -23.364 -0.714 33.242 1.00 73.00 96 LEU A C 1
ATOM 708 O O . LEU A 1 96 ? -23.110 -0.372 32.091 1.00 73.00 96 LEU A O 1
ATOM 712 N N . SER A 1 97 ? -22.825 -0.109 34.299 1.00 67.75 97 SER A N 1
ATOM 713 C CA . SER A 1 97 ? -21.894 1.009 34.145 1.00 67.75 97 SER A CA 1
ATOM 714 C C . SER A 1 97 ? -20.463 0.562 33.818 1.00 67.75 97 SER A C 1
ATOM 716 O O . SER A 1 97 ? -19.774 1.203 33.030 1.00 67.75 97 SER A O 1
ATOM 718 N N . ALA A 1 98 ? -20.029 -0.602 34.315 1.00 69.56 98 ALA A N 1
ATOM 719 C CA . ALA A 1 98 ? -18.773 -1.197 33.854 1.00 69.56 98 ALA A CA 1
ATOM 720 C C . ALA A 1 98 ? -18.826 -1.481 32.340 1.00 69.56 98 ALA A C 1
ATOM 722 O O . ALA A 1 98 ? -17.897 -1.138 31.610 1.00 69.56 98 ALA A O 1
ATOM 723 N N . PHE A 1 99 ? -19.958 -2.006 31.853 1.00 78.12 99 PHE A N 1
ATOM 724 C CA . PHE A 1 99 ? -20.180 -2.208 30.421 1.00 78.12 99 PHE A CA 1
ATOM 725 C C . PHE A 1 99 ? -20.279 -0.894 29.633 1.00 78.12 99 PHE A C 1
ATOM 727 O O . PHE A 1 99 ? -19.859 -0.861 28.480 1.00 78.12 99 PHE A O 1
ATOM 734 N N . SER A 1 100 ? -20.801 0.195 30.210 1.00 80.44 100 SER A N 1
ATOM 735 C CA . SER A 1 100 ? -20.873 1.483 29.502 1.00 80.44 100 SER A CA 1
ATOM 736 C C . SER A 1 100 ? -19.486 2.098 29.295 1.00 80.44 100 SER A C 1
ATOM 738 O O . SER A 1 100 ? -19.180 2.547 28.191 1.00 80.44 100 SER A O 1
ATOM 740 N N . ALA A 1 101 ? -18.618 2.050 30.309 1.00 81.50 101 ALA A N 1
ATOM 741 C CA . ALA A 1 101 ? -17.237 2.512 30.195 1.00 81.50 101 ALA A CA 1
ATOM 742 C C . ALA A 1 101 ? -16.441 1.685 29.169 1.00 81.50 101 ALA A C 1
ATOM 744 O O . ALA A 1 101 ? -15.705 2.246 28.354 1.00 81.50 101 ALA A O 1
ATOM 745 N N . GLU A 1 102 ? -16.623 0.361 29.172 1.00 87.62 102 GLU A N 1
ATOM 746 C CA . GLU A 1 102 ? -16.012 -0.543 28.194 1.00 87.62 102 GLU A CA 1
ATOM 747 C C . GLU A 1 102 ? -16.517 -0.272 26.767 1.00 87.62 102 GLU A C 1
ATOM 749 O O . GLU A 1 102 ? -15.723 -0.203 25.828 1.00 87.62 102 GLU A O 1
ATOM 754 N N . LEU A 1 103 ? -17.820 -0.026 26.594 1.00 91.94 103 LEU A N 1
ATOM 755 C CA . LEU A 1 103 ? -18.399 0.343 25.301 1.00 91.94 103 LEU A CA 1
ATOM 756 C C . LEU A 1 103 ? -17.844 1.666 24.768 1.00 91.94 103 LEU A C 1
ATOM 758 O O . LEU A 1 103 ? -17.534 1.758 23.582 1.00 91.94 103 LEU A O 1
ATOM 762 N N . GLU A 1 104 ? -17.694 2.685 25.613 1.00 92.19 104 GLU A N 1
ATOM 763 C CA . GLU A 1 104 ? -17.107 3.964 25.201 1.00 92.19 104 GLU A CA 1
ATOM 764 C C . GLU A 1 104 ? -15.617 3.835 24.856 1.00 92.19 104 GLU A C 1
ATOM 766 O O . GLU A 1 104 ? -15.139 4.469 23.911 1.00 92.19 104 GLU A O 1
ATOM 771 N N . ALA A 1 105 ? -14.876 2.973 25.559 1.00 93.25 105 ALA A N 1
ATOM 772 C CA . ALA A 1 105 ? -13.504 2.640 25.188 1.00 93.25 105 ALA A CA 1
ATOM 773 C C . ALA A 1 105 ? -13.445 1.962 23.807 1.00 93.25 105 ALA A C 1
ATOM 775 O O . ALA A 1 105 ? -12.693 2.408 22.939 1.00 93.25 105 ALA A O 1
ATOM 776 N N . LEU A 1 106 ? -14.294 0.958 23.564 1.00 97.44 106 LEU A N 1
ATOM 777 C CA . LEU A 1 106 ? -14.379 0.261 22.276 1.00 97.44 106 LEU A CA 1
ATOM 778 C C . LEU A 1 106 ? -14.807 1.187 21.131 1.00 97.44 106 LEU A C 1
ATOM 780 O O . LEU A 1 106 ? -14.278 1.084 20.026 1.00 97.44 106 LEU A O 1
ATOM 784 N N . ARG A 1 107 ? -15.725 2.127 21.380 1.00 97.06 107 ARG A N 1
ATOM 785 C CA . ARG A 1 107 ? -16.128 3.145 20.394 1.00 97.06 107 ARG A CA 1
ATOM 786 C C . ARG A 1 107 ? -14.958 4.036 19.985 1.00 97.06 107 ARG A C 1
ATOM 788 O O . ARG A 1 107 ? -14.757 4.259 18.794 1.00 97.06 107 ARG A O 1
ATOM 795 N N . LYS A 1 108 ? -14.147 4.486 20.946 1.00 97.69 108 LYS A N 1
ATOM 796 C CA . LYS A 1 108 ? -12.929 5.268 20.664 1.00 97.69 108 LYS A CA 1
ATOM 797 C C . LYS A 1 108 ? -11.882 4.455 19.908 1.00 97.69 108 LYS A C 1
ATOM 799 O O . LYS A 1 108 ? -11.199 4.983 19.029 1.00 97.69 108 LYS A O 1
ATOM 804 N N . GLU A 1 109 ? -11.730 3.175 20.237 1.00 98.12 109 GLU A N 1
ATOM 805 C CA . GLU A 1 109 ? -10.836 2.286 19.492 1.00 98.12 109 GLU A CA 1
ATOM 806 C C . GLU A 1 109 ? -11.302 2.077 18.052 1.00 98.12 109 GLU A C 1
ATOM 808 O O . GLU A 1 109 ? -10.470 2.112 17.141 1.00 98.12 109 GLU A O 1
ATOM 813 N N . LEU A 1 110 ? -12.611 1.920 17.838 1.00 98.44 110 LEU A N 1
ATOM 814 C CA . LEU A 1 110 ? -13.203 1.823 16.508 1.00 98.44 110 LEU A CA 1
ATOM 815 C C . LEU A 1 110 ? -12.923 3.086 15.689 1.00 98.44 110 LEU A C 1
ATOM 817 O O . LEU A 1 110 ? -12.389 2.972 14.591 1.00 98.44 110 LEU A O 1
ATOM 821 N N . GLU A 1 111 ? -13.180 4.273 16.241 1.00 98.44 111 GLU A N 1
ATOM 822 C CA . GLU A 1 111 ? -12.910 5.552 15.569 1.00 98.44 111 GLU A CA 1
ATOM 823 C C . GLU A 1 111 ? -11.428 5.684 15.174 1.00 98.44 111 GLU A C 1
ATOM 825 O O . GLU A 1 111 ? -11.083 6.000 14.032 1.00 98.44 111 GLU A O 1
ATOM 830 N N . LYS A 1 112 ? -10.515 5.350 16.094 1.00 98.44 112 LYS A N 1
ATOM 831 C CA . LYS A 1 112 ? -9.073 5.340 15.813 1.00 98.44 112 LYS A CA 1
ATOM 832 C C . LYS A 1 112 ? -8.713 4.349 14.705 1.00 98.44 112 LYS A C 1
ATOM 834 O O . LYS A 1 112 ? -7.814 4.614 13.900 1.00 98.44 112 LYS A O 1
ATOM 839 N N . LEU A 1 113 ? -9.350 3.180 14.686 1.00 98.56 113 LEU A N 1
ATOM 840 C CA . LEU A 1 113 ? -9.108 2.167 13.667 1.00 98.56 113 LEU A CA 1
ATOM 841 C C . LEU A 1 113 ? -9.641 2.615 12.304 1.00 98.56 113 LEU A C 1
ATOM 843 O O . LEU A 1 113 ? -8.936 2.458 11.309 1.00 98.56 113 LEU A O 1
ATOM 847 N N . GLU A 1 114 ? -10.825 3.216 12.257 1.00 98.50 114 GLU A N 1
ATOM 848 C CA . GLU A 1 114 ? -11.418 3.783 11.045 1.00 98.50 114 GLU A CA 1
ATOM 849 C C . GLU A 1 114 ? -10.528 4.873 10.446 1.00 98.50 114 GLU A C 1
ATOM 851 O O . GLU A 1 114 ? -10.246 4.849 9.245 1.00 98.50 114 GLU A O 1
ATOM 856 N N . GLU A 1 115 ? -9.983 5.756 11.282 1.00 98.50 115 GLU A N 1
ATOM 857 C CA . GLU A 1 115 ? -9.048 6.790 10.845 1.00 98.50 115 GLU A CA 1
ATOM 858 C C . GLU A 1 115 ? -7.751 6.186 10.279 1.00 98.50 115 GLU A C 1
ATOM 860 O O . GLU A 1 115 ? -7.283 6.567 9.201 1.00 98.50 115 GLU A O 1
ATOM 865 N N . ARG A 1 116 ? -7.196 5.157 10.933 1.00 98.56 116 ARG A N 1
ATOM 866 C CA . ARG A 1 116 ? -6.037 4.417 10.401 1.00 98.56 116 ARG A CA 1
ATOM 867 C C . ARG A 1 116 ? -6.345 3.741 9.069 1.00 98.56 116 ARG A C 1
ATOM 869 O O . ARG A 1 116 ? -5.496 3.749 8.174 1.00 98.56 116 ARG A O 1
ATOM 876 N N . VAL A 1 117 ? -7.529 3.150 8.926 1.00 98.75 117 VAL A N 1
ATOM 877 C CA . VAL A 1 117 ? -7.977 2.529 7.674 1.00 98.75 117 VAL A CA 1
ATOM 878 C C . VAL A 1 117 ? -8.091 3.586 6.581 1.00 98.75 117 VAL A C 1
ATOM 880 O O . VAL A 1 117 ? -7.598 3.361 5.476 1.00 98.75 117 VAL A O 1
ATOM 883 N N . ARG A 1 118 ? -8.672 4.752 6.880 1.00 98.75 118 ARG A N 1
ATOM 884 C CA . ARG A 1 118 ? -8.788 5.879 5.948 1.00 98.75 118 ARG A CA 1
ATOM 885 C C . ARG A 1 118 ? -7.416 6.347 5.461 1.00 98.75 118 ARG A C 1
ATOM 887 O O . ARG A 1 118 ? -7.191 6.409 4.253 1.00 98.75 118 ARG A O 1
ATOM 894 N N . MET A 1 119 ? -6.483 6.585 6.382 1.00 98.69 119 MET A N 1
ATOM 895 C CA . MET A 1 119 ? -5.107 6.988 6.065 1.00 98.69 119 MET A CA 1
ATOM 896 C C . MET A 1 119 ? -4.373 5.931 5.234 1.00 98.69 119 MET A C 1
ATOM 898 O O . MET A 1 119 ? -3.703 6.252 4.255 1.00 98.69 119 MET A O 1
ATOM 902 N N . THR A 1 120 ? -4.534 4.652 5.580 1.00 98.50 120 THR A N 1
ATOM 903 C CA . THR A 1 120 ? -3.8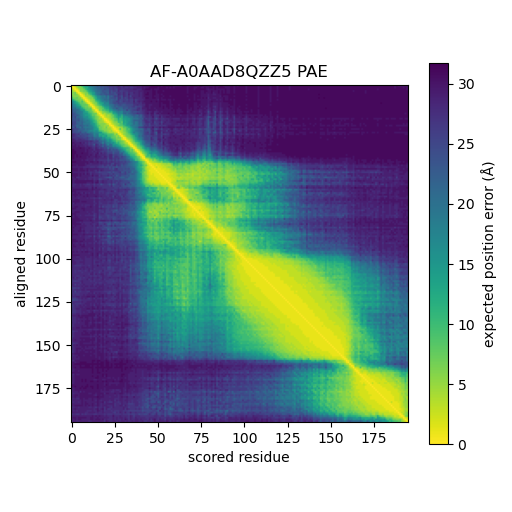89 3.553 4.846 1.00 98.50 120 THR A CA 1
ATOM 904 C C . THR A 1 120 ? -4.450 3.426 3.430 1.00 98.50 120 THR A C 1
ATOM 906 O O . THR A 1 120 ? -3.682 3.243 2.491 1.00 98.50 120 THR A O 1
ATOM 909 N N . LYS A 1 121 ? -5.768 3.578 3.244 1.00 98.75 121 LYS A N 1
ATOM 910 C CA . LYS A 1 121 ? -6.397 3.596 1.912 1.00 98.75 121 LYS A CA 1
ATOM 911 C C . LYS A 1 121 ? -5.869 4.739 1.048 1.00 98.75 121 LYS A C 1
ATOM 913 O O . LYS A 1 121 ? -5.581 4.519 -0.124 1.00 98.75 121 LYS A O 1
ATOM 918 N N . GLN A 1 122 ? -5.710 5.929 1.625 1.00 98.62 122 GLN A N 1
ATOM 919 C CA . GLN A 1 122 ? -5.132 7.065 0.912 1.00 98.62 122 GLN A CA 1
ATOM 920 C C . GLN A 1 122 ? -3.687 6.777 0.480 1.00 98.62 122 GLN A C 1
ATOM 922 O O . GLN A 1 122 ? -3.349 6.970 -0.685 1.00 98.62 122 GLN A O 1
ATOM 927 N N . LEU A 1 123 ? -2.863 6.227 1.377 1.00 98.69 123 LEU A N 1
ATOM 928 C CA . LEU A 1 123 ? -1.485 5.858 1.052 1.00 98.69 123 LEU A CA 1
ATOM 929 C C . LEU A 1 123 ? -1.407 4.781 -0.040 1.00 98.69 123 LEU A C 1
ATOM 931 O O . LEU A 1 123 ? -0.550 4.861 -0.916 1.00 98.69 123 LEU A O 1
ATOM 935 N N . ILE A 1 124 ? -2.292 3.779 -0.003 1.00 98.75 124 ILE A N 1
ATOM 936 C CA . ILE A 1 124 ? -2.386 2.760 -1.060 1.00 98.75 124 ILE A CA 1
ATOM 937 C C . ILE A 1 124 ? -2.664 3.437 -2.400 1.00 98.75 124 ILE A C 1
ATOM 939 O O . ILE A 1 124 ? -1.925 3.206 -3.353 1.00 98.75 124 ILE A O 1
ATOM 943 N N . HIS A 1 125 ? -3.656 4.325 -2.451 1.00 98.69 125 HIS A N 1
ATOM 944 C CA . HIS A 1 125 ? -4.004 5.037 -3.675 1.00 98.69 125 HIS A CA 1
ATOM 945 C C . HIS A 1 125 ? -2.833 5.876 -4.212 1.00 98.69 125 HIS A C 1
ATOM 947 O O . HIS A 1 125 ? -2.485 5.792 -5.388 1.00 98.69 125 HIS A O 1
ATOM 953 N N . GLU A 1 126 ? -2.152 6.631 -3.348 1.00 98.56 126 GLU A N 1
ATOM 954 C CA . GLU A 1 126 ? -0.958 7.394 -3.729 1.00 98.56 126 GLU A CA 1
ATOM 955 C C . GLU A 1 126 ? 0.135 6.479 -4.306 1.00 98.56 126 GLU A C 1
ATOM 957 O O . GLU A 1 126 ? 0.714 6.773 -5.354 1.00 98.56 126 GLU A O 1
ATOM 962 N N . LYS A 1 127 ? 0.388 5.324 -3.683 1.00 98.69 127 LYS A N 1
ATOM 963 C CA . LYS A 1 127 ? 1.368 4.349 -4.182 1.00 98.69 127 LYS A CA 1
ATOM 964 C C . LYS A 1 127 ? 0.959 3.741 -5.521 1.00 98.69 127 LYS A C 1
ATOM 966 O O . LYS A 1 127 ? 1.819 3.596 -6.387 1.00 98.69 127 LYS A O 1
ATOM 971 N N . GLU A 1 128 ? -0.317 3.436 -5.725 1.00 98.69 128 GLU A N 1
ATOM 972 C CA . GLU A 1 128 ? -0.835 2.952 -7.010 1.00 98.69 128 GLU A CA 1
ATOM 973 C C . GLU A 1 128 ? -0.599 3.973 -8.129 1.00 98.69 128 GLU A C 1
ATOM 975 O O . GLU A 1 128 ? -0.119 3.604 -9.202 1.00 98.69 128 GLU A O 1
ATOM 980 N N . THR A 1 129 ? -0.842 5.264 -7.869 1.00 98.69 129 THR A N 1
ATOM 981 C CA . THR A 1 129 ? -0.579 6.320 -8.863 1.00 98.69 129 THR A CA 1
ATOM 982 C C . THR A 1 129 ? 0.908 6.449 -9.202 1.00 98.69 129 THR A C 1
ATOM 984 O O . THR A 1 129 ? 1.261 6.609 -10.371 1.00 98.69 129 THR A O 1
ATOM 987 N N . LEU A 1 130 ? 1.797 6.317 -8.208 1.00 98.62 130 LEU A N 1
ATOM 988 C CA . LEU A 1 130 ? 3.247 6.322 -8.425 1.00 98.62 130 LEU A CA 1
ATOM 989 C C . LEU A 1 130 ? 3.706 5.116 -9.250 1.00 98.62 130 LEU A C 1
ATOM 991 O O . LEU A 1 130 ? 4.527 5.270 -10.152 1.00 98.62 130 LEU A O 1
ATOM 995 N N . ILE A 1 131 ? 3.164 3.929 -8.971 1.00 98.75 131 ILE A N 1
ATOM 996 C CA . ILE A 1 131 ? 3.460 2.715 -9.740 1.00 98.75 131 ILE A CA 1
ATOM 997 C C . ILE A 1 131 ? 2.992 2.875 -11.189 1.00 98.75 131 ILE A C 1
ATOM 999 O O . ILE A 1 131 ? 3.736 2.527 -12.104 1.00 98.75 131 ILE A O 1
ATOM 1003 N N . ALA A 1 132 ? 1.791 3.416 -11.411 1.00 98.62 132 ALA A N 1
ATOM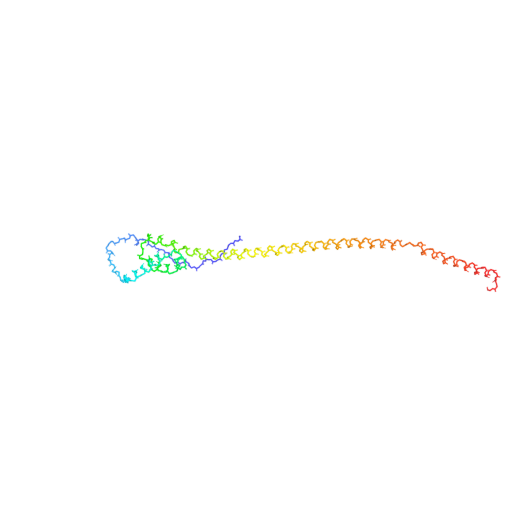 1004 C CA . ALA A 1 132 ? 1.266 3.650 -12.753 1.00 98.62 132 ALA A CA 1
ATOM 1005 C C . ALA A 1 132 ? 2.174 4.592 -13.558 1.00 98.62 132 ALA A C 1
ATOM 1007 O O . ALA A 1 132 ? 2.577 4.241 -14.666 1.00 98.62 132 ALA A O 1
ATOM 1008 N N . ARG A 1 133 ? 2.576 5.725 -12.965 1.00 98.56 133 ARG A N 1
ATOM 1009 C CA . ARG A 1 133 ? 3.507 6.674 -13.595 1.00 98.56 133 ARG A CA 1
ATOM 1010 C C . ARG A 1 133 ? 4.859 6.033 -13.899 1.00 98.56 133 ARG A C 1
ATOM 1012 O O . ARG A 1 133 ? 5.338 6.109 -15.022 1.00 98.56 133 ARG A O 1
ATOM 1019 N N . SER A 1 134 ? 5.459 5.361 -12.917 1.00 98.56 134 SER A N 1
ATOM 1020 C CA . SER A 1 134 ? 6.761 4.710 -13.096 1.00 98.56 134 SER A CA 1
ATOM 1021 C C . SER A 1 134 ? 6.720 3.644 -14.195 1.00 98.56 134 SER A C 1
ATOM 1023 O O . SER A 1 134 ? 7.676 3.495 -14.954 1.00 98.56 134 SER A O 1
ATOM 1025 N N . ARG A 1 135 ? 5.604 2.918 -14.318 1.00 98.62 135 ARG A N 1
ATOM 1026 C CA . ARG A 1 135 ? 5.405 1.936 -15.385 1.00 98.62 135 ARG A CA 1
ATOM 1027 C C . ARG A 1 135 ? 5.337 2.591 -16.763 1.00 98.62 135 ARG A C 1
ATOM 1029 O O . ARG A 1 135 ? 5.921 2.049 -17.696 1.00 98.62 135 ARG A O 1
ATOM 1036 N N . GLU A 1 136 ? 4.633 3.711 -16.887 1.00 98.50 136 GLU A N 1
ATOM 1037 C CA . GLU A 1 136 ? 4.558 4.484 -18.130 1.00 98.50 136 GLU A CA 1
ATOM 1038 C C . GLU A 1 136 ? 5.940 5.015 -18.536 1.00 98.50 136 GLU A C 1
ATOM 1040 O O . GLU A 1 136 ? 6.382 4.784 -19.660 1.00 98.50 136 GLU A O 1
ATOM 1045 N N . GLU A 1 137 ? 6.677 5.613 -17.597 1.00 98.56 137 GLU A N 1
ATOM 1046 C CA . GLU A 1 137 ? 8.048 6.091 -17.822 1.00 98.56 137 GLU A CA 1
ATOM 1047 C C . GLU A 1 137 ? 8.983 4.955 -18.267 1.00 98.56 137 GLU A C 1
ATOM 1049 O O . GLU A 1 137 ? 9.709 5.088 -19.252 1.00 98.56 137 GLU A O 1
ATOM 1054 N N . ALA A 1 138 ? 8.932 3.799 -17.597 1.00 98.56 138 ALA A N 1
ATOM 1055 C CA . ALA A 1 138 ? 9.744 2.640 -17.963 1.00 98.56 138 ALA A CA 1
ATOM 1056 C C . ALA A 1 138 ? 9.407 2.101 -19.365 1.00 98.56 138 ALA A C 1
ATOM 1058 O O . ALA A 1 138 ? 10.297 1.645 -20.089 1.00 98.56 138 ALA A O 1
ATOM 1059 N N . GLN A 1 139 ? 8.132 2.147 -19.764 1.00 98.38 139 GLN A N 1
ATOM 1060 C CA . GLN A 1 139 ? 7.709 1.777 -21.115 1.00 98.38 139 GLN A CA 1
ATOM 1061 C C . GLN A 1 139 ? 8.228 2.766 -22.161 1.00 98.38 139 GLN A C 1
ATOM 1063 O O . GLN A 1 139 ? 8.729 2.314 -23.191 1.00 98.38 139 GLN A O 1
ATOM 1068 N N . GLY A 1 140 ? 8.169 4.072 -21.877 1.00 98.44 140 GLY A N 1
ATOM 1069 C CA . GLY A 1 140 ? 8.746 5.120 -22.722 1.00 98.44 140 GLY A CA 1
ATOM 1070 C C . GLY A 1 140 ? 10.243 4.910 -22.939 1.00 98.44 140 GLY A C 1
ATOM 1071 O O . GLY A 1 140 ? 10.675 4.698 -24.067 1.00 98.44 140 GLY A O 1
ATOM 1072 N N . LEU A 1 141 ? 11.012 4.790 -21.852 1.00 98.44 141 LEU A N 1
ATOM 1073 C CA . LEU A 1 141 ? 12.456 4.533 -21.919 1.00 98.44 141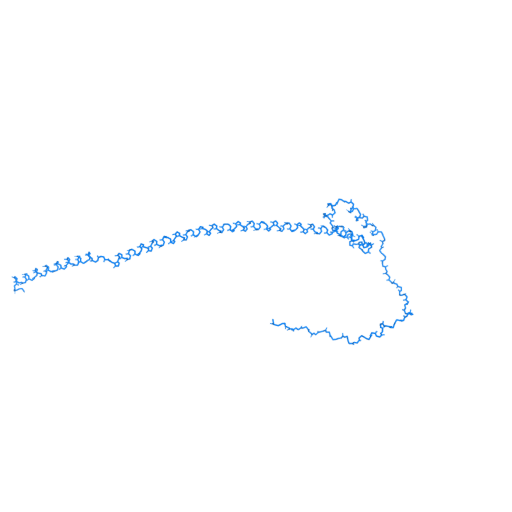 LEU A CA 1
ATOM 1074 C C . LEU A 1 141 ? 12.796 3.240 -22.674 1.00 98.44 141 LEU A C 1
ATOM 1076 O O . LEU A 1 141 ? 13.791 3.167 -23.388 1.00 98.44 141 LEU A O 1
ATOM 1080 N N . THR A 1 142 ? 11.968 2.201 -22.542 1.00 98.44 142 THR A N 1
ATOM 1081 C CA . THR A 1 142 ? 12.156 0.953 -23.297 1.00 98.44 142 THR A CA 1
ATOM 1082 C C . THR A 1 142 ? 11.925 1.152 -24.797 1.00 98.44 142 THR A C 1
ATOM 1084 O O . THR A 1 142 ? 12.596 0.510 -25.607 1.00 98.44 142 THR A O 1
ATOM 1087 N N . ALA A 1 143 ? 10.958 1.987 -25.183 1.00 98.38 143 ALA A N 1
ATOM 1088 C CA . ALA A 1 143 ? 10.701 2.313 -26.582 1.00 98.38 143 ALA A CA 1
ATOM 1089 C C . ALA A 1 143 ? 11.847 3.144 -27.177 1.00 98.38 143 ALA A C 1
ATOM 1091 O O . ALA A 1 143 ? 12.319 2.820 -28.269 1.00 98.38 143 ALA A O 1
ATOM 1092 N N . ASP A 1 144 ? 12.347 4.122 -26.423 1.00 98.44 144 ASP A N 1
ATOM 1093 C CA . ASP A 1 144 ? 13.491 4.949 -26.814 1.00 98.44 144 ASP A CA 1
ATOM 1094 C C . ASP A 1 144 ? 14.738 4.077 -27.014 1.00 98.44 144 ASP A C 1
ATOM 1096 O O . ASP A 1 144 ? 15.297 4.039 -28.105 1.00 98.44 144 ASP A O 1
ATOM 1100 N N . LEU A 1 145 ? 15.082 3.227 -26.037 1.00 98.56 145 LEU A N 1
ATOM 1101 C CA . LEU A 1 145 ? 16.222 2.307 -26.150 1.00 98.56 145 LEU A CA 1
ATOM 1102 C C . LEU A 1 145 ? 16.119 1.348 -27.343 1.00 98.56 145 LEU A C 1
ATOM 1104 O O . LEU A 1 145 ? 17.133 0.983 -27.936 1.00 98.56 145 LEU A O 1
ATOM 1108 N N . LYS A 1 146 ? 14.910 0.894 -27.698 1.00 98.38 146 LYS A N 1
ATOM 1109 C CA . LYS A 1 146 ? 14.712 0.060 -28.895 1.00 98.38 146 LYS A CA 1
ATOM 1110 C C . LYS A 1 146 ? 14.975 0.840 -30.177 1.00 98.38 146 LYS A C 1
ATOM 1112 O O . LYS A 1 146 ? 15.510 0.255 -31.119 1.00 98.38 146 LYS A O 1
ATOM 1117 N N . THR A 1 147 ? 14.587 2.110 -30.204 1.00 98.56 147 THR A N 1
ATOM 1118 C CA . THR A 1 147 ? 14.836 3.020 -31.325 1.00 98.56 147 THR A CA 1
ATOM 1119 C C . THR A 1 147 ? 16.334 3.260 -31.466 1.00 98.56 147 THR A C 1
ATOM 1121 O O . THR A 1 147 ? 16.896 2.918 -32.504 1.00 98.56 147 THR A O 1
ATOM 1124 N N . ASP A 1 148 ? 17.001 3.672 -30.387 1.00 98.38 148 ASP A N 1
ATOM 1125 C CA . ASP A 1 148 ? 18.449 3.901 -30.358 1.00 98.38 148 ASP A CA 1
ATOM 1126 C C . ASP A 1 148 ? 19.228 2.648 -30.781 1.00 98.38 148 ASP A C 1
ATOM 1128 O O . ASP A 1 148 ? 20.173 2.706 -31.566 1.00 98.38 148 ASP A O 1
ATOM 1132 N N . LEU A 1 149 ? 18.813 1.465 -30.314 1.00 98.44 149 LEU A N 1
ATOM 1133 C CA . LEU A 1 149 ? 19.458 0.208 -30.689 1.00 98.44 149 LEU A CA 1
ATOM 1134 C C . LEU A 1 149 ? 19.253 -0.139 -32.172 1.00 98.44 149 LEU A C 1
ATOM 1136 O O . LEU A 1 149 ? 20.141 -0.731 -32.792 1.00 98.44 149 LEU A O 1
ATOM 1140 N N . ALA A 1 150 ? 18.102 0.206 -32.750 1.00 97.88 150 ALA A N 1
ATOM 1141 C CA . ALA A 1 150 ? 17.868 0.051 -34.181 1.00 97.88 150 ALA A CA 1
ATOM 1142 C C . ALA A 1 150 ? 18.747 1.013 -34.997 1.00 97.88 150 ALA A C 1
ATOM 1144 O O . ALA A 1 150 ? 19.343 0.584 -35.987 1.00 97.88 150 ALA A O 1
ATOM 1145 N N . GLU A 1 151 ? 18.893 2.262 -34.551 1.00 97.44 151 GLU A N 1
ATOM 1146 C CA . GLU A 1 151 ? 19.785 3.250 -35.166 1.00 97.44 151 GLU A CA 1
ATOM 1147 C C . GLU A 1 151 ?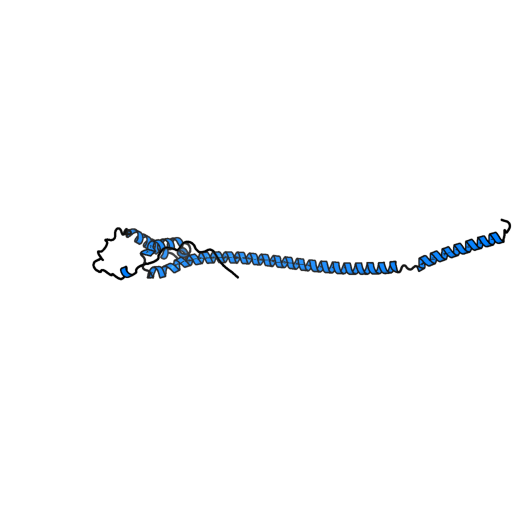 21.249 2.806 -35.107 1.00 97.44 151 GLU A C 1
ATOM 1149 O O . GLU A 1 151 ? 21.921 2.764 -36.138 1.00 97.44 151 GLU A O 1
ATOM 1154 N N . ILE A 1 152 ? 21.727 2.364 -33.939 1.00 96.94 152 ILE A N 1
ATOM 1155 C CA . ILE A 1 152 ? 23.089 1.835 -33.775 1.00 96.94 152 ILE A CA 1
ATOM 1156 C C . ILE A 1 152 ? 23.322 0.642 -34.703 1.00 96.94 152 ILE A C 1
ATOM 1158 O O . ILE A 1 152 ? 24.376 0.549 -35.328 1.00 96.94 152 ILE A O 1
ATOM 1162 N N . ARG A 1 153 ? 22.352 -0.272 -34.841 1.00 95.31 153 ARG A N 1
ATOM 1163 C CA . ARG A 1 153 ? 22.469 -1.393 -35.789 1.00 95.31 153 ARG A CA 1
ATOM 1164 C C . ARG A 1 153 ? 22.536 -0.921 -37.237 1.00 95.31 153 ARG A C 1
ATOM 1166 O O . ARG A 1 153 ? 23.323 -1.470 -38.002 1.00 95.31 153 ARG A O 1
ATOM 1173 N N . ALA A 1 154 ? 21.736 0.071 -37.619 1.00 92.94 154 ALA A N 1
ATOM 1174 C CA . ALA A 1 154 ? 21.772 0.630 -38.966 1.00 92.94 154 ALA A CA 1
ATOM 1175 C C . ALA A 1 154 ? 23.133 1.278 -39.266 1.00 92.94 154 ALA A C 1
ATOM 1177 O O . ALA A 1 154 ? 23.727 0.985 -40.304 1.00 92.94 154 ALA A O 1
ATOM 1178 N N . LEU A 1 155 ? 23.658 2.079 -38.334 1.00 91.62 155 LEU A N 1
ATOM 1179 C CA . LEU A 1 155 ? 24.987 2.689 -38.430 1.00 91.62 155 LEU A CA 1
ATOM 1180 C C . LEU A 1 155 ? 26.095 1.633 -38.468 1.00 91.62 155 LEU A C 1
ATOM 1182 O O . LEU A 1 155 ? 26.989 1.703 -39.306 1.00 91.62 155 LEU A O 1
ATOM 1186 N N . SER A 1 156 ? 26.017 0.619 -37.603 1.00 91.38 156 SER A N 1
ATOM 1187 C CA . SER A 1 156 ? 26.967 -0.494 -37.591 1.00 91.38 156 SER A CA 1
ATOM 1188 C C . SER A 1 156 ? 26.976 -1.228 -38.924 1.00 91.38 156 SER A C 1
ATOM 1190 O O . SER A 1 156 ? 28.050 -1.558 -39.411 1.00 91.38 156 SER A O 1
ATOM 1192 N N . ASN A 1 157 ? 25.809 -1.482 -39.520 1.00 87.88 157 ASN A N 1
ATOM 1193 C CA . ASN A 1 157 ? 25.742 -2.108 -40.833 1.00 87.88 157 ASN A CA 1
ATOM 1194 C C . ASN A 1 157 ? 26.389 -1.213 -41.892 1.00 87.88 157 ASN A C 1
ATOM 1196 O O . ASN A 1 157 ? 27.195 -1.722 -42.650 1.00 87.88 157 ASN A O 1
ATOM 1200 N N . GLN A 1 158 ? 26.118 0.098 -41.903 1.00 83.25 158 GLN A N 1
ATOM 1201 C CA . GLN A 1 158 ? 26.755 1.025 -42.850 1.00 83.25 158 GLN A CA 1
ATOM 1202 C C . GLN A 1 158 ? 28.283 1.054 -42.731 1.00 83.25 158 GLN A C 1
ATOM 1204 O O . GLN A 1 158 ? 28.961 1.058 -43.752 1.00 83.25 158 GLN A O 1
ATOM 1209 N N . LEU A 1 159 ? 28.820 1.060 -41.507 1.00 81.12 159 LEU A N 1
ATOM 1210 C CA . LEU A 1 159 ? 30.267 1.066 -41.266 1.00 81.12 159 LEU A CA 1
ATOM 1211 C C . LEU A 1 159 ? 30.926 -0.268 -41.629 1.00 81.12 159 LEU A C 1
ATOM 1213 O O . LEU A 1 159 ? 31.996 -0.282 -42.224 1.00 81.12 159 LEU A O 1
ATOM 1217 N N . VAL A 1 160 ? 30.302 -1.394 -41.265 1.00 74.00 160 VAL A N 1
ATOM 1218 C CA . VAL A 1 160 ? 30.830 -2.738 -41.563 1.00 74.00 160 VAL A CA 1
ATOM 1219 C C . VAL A 1 160 ? 30.729 -3.053 -43.053 1.00 74.00 160 VAL A C 1
ATOM 1221 O O . VAL A 1 160 ? 31.578 -3.758 -43.586 1.00 74.00 160 VAL A O 1
ATOM 1224 N N . THR A 1 161 ? 29.718 -2.520 -43.736 1.00 62.66 161 THR A N 1
ATOM 1225 C CA . THR A 1 161 ? 29.608 -2.566 -45.195 1.00 62.66 161 THR A CA 1
ATOM 1226 C C . THR A 1 161 ? 30.183 -1.313 -45.837 1.00 62.66 161 THR A C 1
ATOM 1228 O O . THR A 1 161 ? 29.626 -0.900 -46.857 1.00 62.66 161 THR A O 1
ATOM 1231 N N . GLY A 1 162 ? 31.197 -0.670 -45.229 1.00 61.69 162 GLY A N 1
ATOM 1232 C CA . GLY A 1 162 ? 31.886 0.477 -45.821 1.00 61.69 162 GLY A CA 1
ATOM 1233 C C . GLY A 1 162 ? 31.988 0.242 -47.320 1.00 61.69 162 GLY A C 1
ATOM 1234 O O . GLY A 1 162 ? 32.450 -0.817 -47.746 1.00 61.69 162 GLY A O 1
ATOM 1235 N N . ARG A 1 163 ? 31.350 1.109 -48.116 1.00 59.53 163 ARG A N 1
ATOM 1236 C CA . ARG A 1 163 ? 31.383 0.935 -49.563 1.00 59.53 163 ARG A CA 1
ATOM 1237 C C . ARG A 1 163 ? 32.809 1.267 -49.961 1.00 59.53 163 ARG A C 1
ATOM 1239 O O . ARG A 1 163 ? 33.114 2.418 -50.237 1.00 59.53 163 ARG A O 1
ATOM 1246 N N . ASP A 1 164 ? 33.641 0.230 -49.995 1.00 64.19 164 ASP A N 1
ATOM 1247 C CA . ASP A 1 164 ? 35.022 0.265 -50.472 1.00 64.19 164 ASP A CA 1
ATOM 1248 C C . ASP A 1 164 ? 35.095 0.796 -51.912 1.00 64.19 164 ASP A C 1
ATOM 1250 O O . ASP A 1 164 ? 36.171 1.032 -52.419 1.00 64.19 164 ASP A O 1
ATOM 1254 N N . GLU A 1 165 ? 33.964 0.991 -52.596 1.00 65.88 165 GLU A N 1
ATOM 1255 C CA . GLU A 1 165 ? 33.869 1.556 -53.941 1.00 65.88 165 GLU A CA 1
ATOM 1256 C C . GLU A 1 165 ? 34.569 2.916 -54.075 1.00 65.88 165 GLU A C 1
ATOM 1258 O O . GLU A 1 165 ? 35.244 3.140 -55.081 1.00 65.88 165 GLU A O 1
ATOM 1263 N N . ASP A 1 166 ? 34.437 3.803 -53.083 1.00 71.19 166 ASP A N 1
ATOM 1264 C CA . ASP A 1 166 ? 35.078 5.124 -53.129 1.00 71.19 166 ASP A CA 1
ATOM 1265 C C . ASP A 1 166 ? 36.588 5.012 -52.846 1.00 71.19 166 ASP A C 1
ATOM 1267 O O . ASP A 1 166 ? 37.400 5.569 -53.591 1.00 71.19 166 ASP A O 1
ATOM 1271 N N . ASP A 1 167 ? 36.971 4.212 -51.846 1.00 79.69 167 ASP A N 1
ATOM 1272 C CA . ASP A 1 167 ? 38.372 3.964 -51.483 1.00 79.69 167 ASP A CA 1
ATOM 1273 C C . ASP A 1 167 ? 39.124 3.205 -52.601 1.00 79.69 167 ASP A C 1
ATOM 1275 O O . ASP A 1 167 ? 40.254 3.539 -52.960 1.00 79.69 167 ASP A O 1
ATOM 1279 N N . GLU A 1 168 ? 38.481 2.221 -53.228 1.00 82.50 168 GLU A N 1
ATOM 1280 C CA . GLU A 1 168 ? 39.008 1.427 -54.342 1.00 82.50 168 GLU A CA 1
ATOM 1281 C C . GLU A 1 168 ? 39.176 2.287 -55.600 1.00 82.50 168 GLU A C 1
ATOM 1283 O O . GLU A 1 168 ? 40.169 2.160 -56.322 1.00 82.50 168 GLU A O 1
ATOM 1288 N N . ALA A 1 169 ? 38.241 3.206 -55.868 1.00 83.62 169 ALA A N 1
ATOM 1289 C CA . ALA A 1 169 ? 38.372 4.155 -56.970 1.00 83.62 169 ALA A CA 1
ATOM 1290 C C . ALA A 1 169 ? 39.536 5.135 -56.747 1.00 83.62 169 ALA A C 1
ATOM 1292 O O . ALA A 1 169 ? 40.250 5.460 -57.706 1.00 83.62 169 ALA A O 1
ATOM 1293 N N . GLU A 1 170 ? 39.762 5.578 -55.506 1.00 84.12 170 GLU A N 1
ATOM 1294 C CA . GLU A 1 170 ? 40.904 6.420 -55.144 1.00 84.12 170 GLU A CA 1
ATOM 1295 C C . GLU A 1 170 ? 42.233 5.666 -55.327 1.00 84.12 170 GLU A C 1
ATOM 1297 O O . GLU A 1 170 ? 43.139 6.164 -56.007 1.00 84.12 170 GLU A O 1
ATOM 1302 N N . ILE A 1 171 ? 42.325 4.427 -54.830 1.00 85.94 171 ILE A N 1
ATOM 1303 C CA . ILE A 1 171 ? 43.503 3.562 -55.002 1.00 85.94 171 ILE A CA 1
ATOM 1304 C C . ILE A 1 171 ? 43.771 3.296 -56.490 1.00 85.94 171 ILE A C 1
ATOM 1306 O O . ILE A 1 171 ? 44.901 3.461 -56.959 1.00 85.94 171 ILE A O 1
ATOM 1310 N N . ALA A 1 172 ? 42.738 2.969 -57.273 1.00 89.25 172 ALA A N 1
ATOM 1311 C CA . ALA A 1 172 ? 42.865 2.757 -58.714 1.00 89.25 172 ALA A CA 1
ATOM 1312 C C . ALA A 1 172 ? 43.329 4.024 -59.457 1.00 89.25 172 ALA A C 1
ATOM 1314 O O . ALA A 1 172 ? 44.058 3.940 -60.451 1.00 89.25 172 ALA A O 1
ATOM 1315 N N . GLY A 1 173 ? 42.926 5.209 -58.990 1.00 89.06 173 GLY A N 1
ATOM 1316 C CA . GLY A 1 173 ? 43.398 6.492 -59.508 1.00 89.06 173 GLY A CA 1
ATOM 1317 C C . GLY A 1 173 ? 44.897 6.693 -59.280 1.00 89.06 173 GLY A C 1
ATOM 1318 O O . GLY A 1 173 ? 45.630 7.006 -60.222 1.00 89.06 173 GLY A O 1
ATOM 1319 N N . VAL A 1 174 ? 45.367 6.447 -58.056 1.00 92.31 174 VAL A N 1
ATOM 1320 C CA . VAL A 1 174 ? 46.795 6.515 -57.703 1.00 92.31 174 VAL A CA 1
ATOM 1321 C C . VAL A 1 174 ? 47.612 5.503 -58.509 1.00 92.31 174 VAL A C 1
ATOM 1323 O O . VAL A 1 174 ? 48.686 5.832 -59.017 1.00 92.31 174 VAL A O 1
ATOM 1326 N N . ASP A 1 175 ? 47.088 4.296 -58.699 1.00 95.25 175 ASP A N 1
ATOM 1327 C CA . ASP A 1 175 ? 47.745 3.247 -59.474 1.00 95.25 175 ASP A CA 1
ATOM 1328 C C . ASP A 1 175 ? 47.916 3.618 -60.953 1.00 95.25 175 ASP A C 1
ATOM 1330 O O . ASP A 1 175 ? 48.962 3.329 -61.544 1.00 95.25 175 ASP A O 1
ATOM 1334 N N . ARG A 1 176 ? 46.945 4.326 -61.543 1.00 94.19 176 ARG A N 1
ATOM 1335 C CA . ARG A 1 176 ? 47.080 4.883 -62.901 1.00 94.19 176 ARG A CA 1
ATOM 1336 C C . ARG A 1 176 ? 48.177 5.938 -62.970 1.00 94.19 176 ARG A C 1
ATOM 1338 O O . ARG A 1 176 ? 49.020 5.864 -63.859 1.00 94.19 176 ARG A O 1
ATOM 1345 N N . ILE A 1 177 ? 48.211 6.866 -62.010 1.00 94.88 177 ILE A N 1
ATOM 1346 C CA . ILE A 1 177 ? 49.265 7.892 -61.934 1.00 94.88 177 ILE A CA 1
ATOM 1347 C C . ILE A 1 177 ? 50.642 7.226 -61.825 1.00 94.88 177 ILE A C 1
ATOM 1349 O O . ILE A 1 177 ? 51.573 7.606 -62.536 1.00 94.88 177 ILE A O 1
ATOM 1353 N N . ARG A 1 178 ? 50.771 6.195 -60.979 1.00 94.50 178 ARG A N 1
ATOM 1354 C CA . ARG A 1 178 ? 52.007 5.414 -60.841 1.00 94.50 178 ARG A CA 1
ATOM 1355 C C . ARG A 1 178 ? 52.406 4.755 -62.163 1.00 94.50 178 ARG A C 1
ATOM 1357 O O . ARG A 1 178 ? 53.571 4.835 -62.545 1.00 94.50 178 ARG A O 1
ATOM 1364 N N . ALA A 1 179 ? 51.466 4.116 -62.858 1.00 95.38 179 ALA A N 1
ATOM 1365 C CA . ALA A 1 179 ? 51.731 3.448 -64.130 1.00 95.38 179 ALA A CA 1
ATOM 1366 C C . ALA A 1 179 ? 52.190 4.428 -65.222 1.00 95.38 179 ALA A C 1
ATOM 1368 O O . ALA A 1 179 ? 53.133 4.133 -65.958 1.00 95.38 179 ALA A O 1
ATOM 1369 N N . ASP A 1 180 ? 51.572 5.604 -65.303 1.00 95.44 180 ASP A N 1
ATOM 1370 C CA . ASP A 1 180 ? 51.944 6.626 -66.283 1.00 95.44 180 ASP A CA 1
ATOM 1371 C C . ASP A 1 180 ? 53.309 7.253 -65.974 1.00 95.44 180 ASP A C 1
ATOM 1373 O O . ASP A 1 180 ? 54.112 7.453 -66.887 1.00 95.44 180 ASP A O 1
ATOM 1377 N N . ALA A 1 181 ? 53.628 7.483 -64.696 1.00 95.00 181 ALA A N 1
ATOM 1378 C CA . ALA A 1 181 ? 54.948 7.957 -64.283 1.00 95.00 181 ALA A CA 1
ATOM 1379 C C . ALA A 1 181 ? 56.064 6.950 -64.624 1.00 95.00 181 ALA A C 1
ATOM 1381 O O . ALA A 1 181 ? 57.111 7.346 -65.137 1.00 95.00 181 ALA A O 1
ATOM 1382 N N . LEU A 1 182 ? 55.835 5.652 -64.385 1.00 95.00 182 LEU A N 1
ATOM 1383 C CA . LEU A 1 182 ? 56.779 4.591 -64.755 1.00 95.00 182 LEU A CA 1
ATOM 1384 C C . LEU A 1 182 ? 56.981 4.518 -66.271 1.00 95.00 182 LEU A C 1
ATOM 1386 O O . LEU A 1 182 ? 58.118 4.474 -66.730 1.00 95.00 182 LEU A O 1
ATOM 1390 N N . ARG A 1 183 ? 55.896 4.595 -67.051 1.00 94.81 183 ARG A N 1
ATOM 1391 C CA . ARG A 1 183 ? 55.972 4.627 -68.518 1.00 94.81 183 ARG A CA 1
ATOM 1392 C C . ARG A 1 183 ? 56.805 5.809 -69.015 1.00 94.81 183 ARG A C 1
ATOM 1394 O O . ARG A 1 183 ? 57.656 5.632 -69.879 1.00 94.81 183 ARG A O 1
ATOM 1401 N N . GLY A 1 184 ? 56.598 6.996 -68.442 1.00 94.50 184 GLY A N 1
ATOM 1402 C CA . GLY 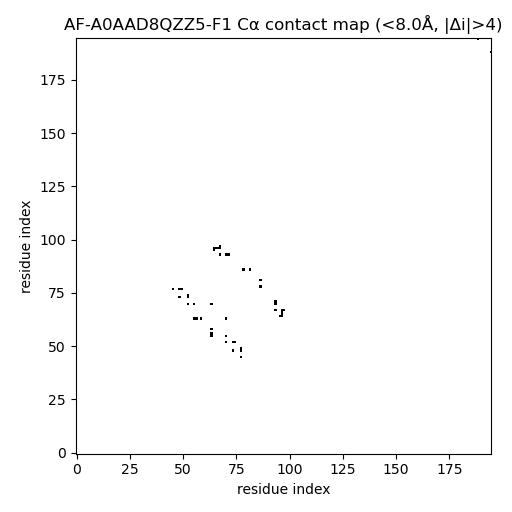A 1 184 ? 57.384 8.184 -68.779 1.00 94.50 184 GLY A CA 1
ATOM 1403 C C . GLY A 1 184 ? 58.877 8.029 -68.462 1.00 94.50 184 GLY A C 1
ATOM 1404 O O . GLY A 1 184 ? 59.719 8.471 -69.244 1.00 94.50 184 GLY A O 1
ATOM 1405 N N . LEU A 1 185 ? 59.219 7.369 -67.349 1.00 92.06 185 LEU A N 1
ATOM 1406 C CA . LEU A 1 185 ? 60.608 7.052 -66.999 1.00 92.06 185 LEU A CA 1
ATOM 1407 C C . LEU A 1 185 ? 61.228 6.030 -67.961 1.00 92.06 185 LEU A C 1
ATOM 1409 O O . LEU A 1 185 ? 62.351 6.240 -68.417 1.00 92.06 185 LEU A O 1
ATOM 1413 N N . ASP A 1 186 ? 60.504 4.970 -68.318 1.00 93.00 186 ASP A N 1
ATOM 1414 C CA . ASP A 1 186 ? 60.978 3.968 -69.279 1.00 93.00 186 ASP A CA 1
ATOM 1415 C C . ASP A 1 186 ? 61.220 4.585 -70.662 1.00 93.00 186 ASP A C 1
ATOM 1417 O O . ASP A 1 186 ? 62.259 4.346 -71.282 1.00 93.00 186 ASP A O 1
ATOM 1421 N N . GLU A 1 187 ? 60.304 5.435 -71.135 1.00 92.50 187 GLU A N 1
ATOM 1422 C CA . GLU A 1 187 ? 60.472 6.182 -72.385 1.00 92.50 187 GLU A CA 1
ATOM 1423 C C . GLU A 1 187 ? 61.697 7.107 -72.334 1.00 92.50 187 GLU A C 1
ATOM 1425 O O . GLU A 1 187 ? 62.455 7.196 -73.305 1.00 92.50 187 GLU A O 1
ATOM 1430 N N . PHE A 1 188 ? 61.928 7.774 -71.199 1.00 91.50 188 PHE A N 1
ATOM 1431 C CA . PHE A 1 188 ? 63.101 8.622 -70.998 1.00 91.50 188 PHE A CA 1
ATOM 1432 C C . PHE A 1 188 ? 64.412 7.824 -71.066 1.00 91.50 188 PHE A C 1
ATOM 1434 O O . PHE A 1 188 ? 65.350 8.262 -71.741 1.00 91.50 188 PHE A O 1
ATOM 1441 N N . LEU A 1 189 ? 64.469 6.655 -70.420 1.00 89.12 189 LEU A N 1
ATOM 1442 C CA . LEU A 1 189 ? 65.640 5.771 -70.419 1.00 89.12 189 LEU A CA 1
ATOM 1443 C C . LEU A 1 189 ? 65.905 5.163 -71.804 1.00 89.12 189 LEU A C 1
ATOM 1445 O O . LEU A 1 189 ? 67.045 5.141 -72.260 1.00 89.12 189 LEU A O 1
ATOM 1449 N N . GLN A 1 190 ? 64.864 4.741 -72.527 1.00 88.44 190 GLN A N 1
ATOM 1450 C CA . GLN A 1 190 ? 65.007 4.224 -73.896 1.00 88.44 190 GLN A CA 1
ATOM 1451 C C . GLN A 1 190 ? 65.509 5.289 -74.878 1.00 88.44 190 GLN A C 1
ATOM 1453 O O . GLN A 1 190 ? 66.239 4.983 -75.822 1.00 88.44 190 GLN A O 1
ATOM 1458 N N . ARG A 1 191 ? 65.127 6.552 -74.661 1.00 85.75 191 ARG A N 1
ATOM 1459 C CA . ARG A 1 191 ? 65.537 7.684 -75.500 1.00 85.75 191 ARG A CA 1
ATOM 1460 C C . ARG A 1 191 ? 66.937 8.205 -75.165 1.00 85.75 191 ARG A C 1
ATOM 1462 O O . ARG A 1 191 ? 67.540 8.866 -76.008 1.00 85.75 191 ARG A O 1
ATOM 1469 N N . ASN A 1 192 ? 67.459 7.882 -73.981 1.00 81.75 192 ASN A N 1
ATOM 1470 C CA . ASN A 1 192 ? 68.792 8.261 -73.511 1.00 81.75 192 ASN A CA 1
ATOM 1471 C C . ASN A 1 192 ? 69.564 7.026 -72.998 1.00 81.75 192 ASN A C 1
ATOM 1473 O O . ASN A 1 192 ? 69.825 6.928 -71.802 1.00 81.75 192 ASN A O 1
ATOM 1477 N N . PRO A 1 193 ? 69.980 6.097 -73.881 1.00 72.19 193 PRO A N 1
ATOM 1478 C CA . PRO A 1 193 ? 70.596 4.821 -73.487 1.00 72.19 193 PRO A CA 1
ATOM 1479 C C . PRO A 1 193 ? 72.022 4.944 -72.910 1.00 72.19 193 PRO A C 1
ATOM 1481 O O . PRO A 1 193 ? 72.661 3.930 -72.643 1.00 72.19 193 PRO A O 1
ATOM 1484 N N . SER A 1 194 ? 72.536 6.169 -72.764 1.00 68.69 194 SER A N 1
ATOM 1485 C CA . SER A 1 194 ? 73.912 6.472 -72.346 1.00 68.69 194 SER A CA 1
ATOM 1486 C C . SER A 1 194 ? 73.999 7.215 -71.004 1.00 68.69 194 SER A C 1
ATOM 1488 O O . SER A 1 194 ? 75.075 7.718 -70.677 1.00 68.69 194 SER A O 1
ATOM 1490 N N . VAL A 1 195 ? 72.882 7.340 -70.276 1.00 58.34 195 VAL A N 1
ATOM 1491 C CA . VAL A 1 195 ? 72.850 7.766 -68.863 1.00 58.34 195 VAL A CA 1
ATOM 1492 C C . VAL A 1 195 ? 72.928 6.534 -67.973 1.00 58.34 195 VAL A C 1
ATOM 1494 O O . VAL A 1 195 ? 72.250 5.538 -68.308 1.00 58.34 195 VAL A O 1
#

Mean predicted aligned error: 19.75 Å

Sequence (195 aa):
MVESSNANAMVSGLKGCDLSALLTFDPESIEPATPKTSVEPIPGTVHGLLQRLKALLSSSIETVVENPEAVKGILEEIQPHLPVTLLAKLWPAVTLSAFSAELEALRKELEKLEERVRMTKQLIHEKETLIARSREEAQGLTADLKTDLAEIRALSNQLVTGRDEDDEAEIAGVDRIRADALRGLDEFLQRNPSV

Organism: Lolium multiflorum (NCBI:txid4521)

Foldseek 3Di:
DDDDDDDDDDDDDDPDDPCVVVPPDDVVPPDPPDDPDDPDDDPVVLVVLVVVLVVLVPDDLVSCLVCLVSNVVSCVVCVVVDDPVVCVVCVVSSVNSVVVVVVVVVVVVVVVVVVVVVVVVVVVVVVVVVVVVVVVVVVVVVVVVVVVVVVVVVVVVCVVPVVCVVVVVVVVVVVVVVVVVVVVVVVVCVVPVPD

Secondary structure (DSSP, 8-state):
--------SS--------GGGSS---GGG----------PPPHHHHHHHHHHHHHHHTS-HHHHHH-HHHHHHHHHHHGGGS-HHHHHHHHHHHHHHHHHHHHHHHHHHHHHHHHHHHHHHHHHHHHHHHHHHHHHHHHHHHHHHHHHHHHHHHHHHHHHT--HHHHHHHHHHHHHHHHHHHHHHHHHHHH-TT-